Protein AF-A0A0N1HAX6-F1 (afdb_monomer_lite)

Sequence (245 aa):
MGDVFCICPSFRAEKSLTRRHLSEYTHIEGELDFITFEDLLNHIELILTRVIEHTLSDPIIAGYIKALNPDFQRPSTPFKRLRYADAITWLNEHNILNEDVEEGEEPRPHVFGDDIAEAAERKMVDTMNVPVLLTHFPHEIKSFYMPRDPEDNRVTESVDVLMPGVGEIVGGSMRMSNVDDLLDGFKRHGIPTESYYWYIDQRKYGTSPHGGYGMGLERLLAWLCGRYTVRECCLYPRFMGRATP

Secondary structure (DSSP, 8-state):
--SEEEEEEEE-------SS--SEEEEEEEEEES--HHHHHHHHHHHHHHHHHHHHHSHHHHHHHHHH-TT--PPPSSPEEEEHHHHHHHHHHTT--B----TTPPPB---TT----HHHHHHHHHHHTS-EEEE--BGGGS-TTSPBPSS-TTBBSEEEEEETTTEEEEEEEE----HHHHHHHHHHTT--SGGGHHHHHHHHSS---EEEEEEEHHHHHHHHTT-SSGGGGSSS-BBTTB---

pLDDT: mean 95.01, std 4.15, range [72.88, 98.81]

Foldseek 3Di:
DAKDKDWDWDADPDPDDDQEDFRIFTKIKIKHFQDDLVRVLVVVQVVLLVVVVVQCVDVVSVVLLCVLPVPDDRADPPFAEAEPVRLLVVCVVVVNFAPPDPPPDDTHRDDQPDDCDPVSQQVVCQVVQHKYWYAFHACVPDAQFFAADPVDNRTGSWTFIQHHPQGGFKTKGKGDLALVSSVVSCVVVVHDCPVVCVVSVCSVPDTGGMMMMMGGVLSVVCSSSVNSHSCVVDPQTHDVPGDDD

InterPro domains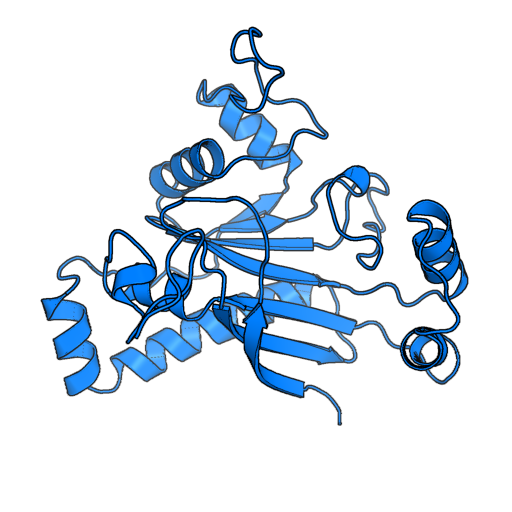:
  IPR002312 Aspartyl/Asparaginyl-tRNA synthetase, class IIb [PR01042] (2-15)
  IPR002312 Aspartyl/Asparaginyl-tRNA synthetase, class IIb [PR01042] (160-176)
  IPR002312 Aspartyl/Asparaginyl-tRNA synthetase, class IIb [PR01042] (200-214)
  IPR004364 Aminoacyl-tRNA synthetase, class II (D/K/N) [PF00152] (2-238)
  IPR006195 Aminoacyl-tRNA synthetase, class II [PS50862] (9-245)
  IPR045864 Class II Aminoacyl-tRNA synthetase/Biotinyl protein ligase (BPL) and lipoyl protein ligase (LPL) [G3DSA:3.30.930.10] (1-245)
  IPR045864 Class II Aminoacyl-tRNA synthetase/Biotinyl protein ligase (BPL) and lipoyl protein ligase (LPL) [SSF55681] (2-240)

Organism: NCBI:txid1664694

Structure (mmCIF, N/CA/C/O backbone):
data_AF-A0A0N1HAX6-F1
#
_entry.id   AF-A0A0N1HAX6-F1
#
loop_
_atom_site.group_PDB
_atom_site.id
_atom_site.type_symbol
_atom_site.label_atom_id
_atom_site.label_alt_id
_atom_site.label_comp_id
_atom_site.label_asym_id
_atom_site.label_entity_id
_atom_site.label_seq_id
_atom_site.pdbx_PDB_ins_code
_atom_site.Cartn_x
_atom_site.Cartn_y
_atom_site.Cartn_z
_atom_site.occupancy
_atom_site.B_iso_or_equiv
_atom_site.auth_seq_id
_atom_site.auth_comp_id
_atom_site.auth_asym_id
_atom_site.auth_atom_id
_atom_site.pdbx_PDB_model_num
ATOM 1 N N . MET A 1 1 ? -23.472 -3.274 -4.636 1.00 89.31 1 MET A N 1
ATOM 2 C CA . MET A 1 1 ? -22.904 -3.595 -5.963 1.00 89.31 1 MET A CA 1
ATOM 3 C C . MET A 1 1 ? -22.005 -4.832 -5.902 1.00 89.31 1 MET A C 1
ATOM 5 O O . MET A 1 1 ? -21.431 -5.167 -6.925 1.00 89.31 1 MET A O 1
ATOM 9 N N . GLY A 1 2 ? -21.954 -5.551 -4.766 1.00 95.69 2 GLY A N 1
ATOM 10 C CA . GLY A 1 2 ? -20.925 -6.568 -4.546 1.00 95.69 2 GLY A CA 1
ATOM 11 C C . GLY A 1 2 ? -19.554 -5.902 -4.484 1.00 95.69 2 GLY A C 1
ATOM 12 O O . GLY A 1 2 ? -19.466 -4.751 -4.050 1.00 95.69 2 GLY A O 1
ATOM 13 N N . ASP A 1 3 ? -18.548 -6.601 -4.990 1.00 98.00 3 ASP A N 1
ATOM 14 C CA . ASP A 1 3 ? -17.186 -6.098 -5.144 1.00 98.00 3 ASP A CA 1
ATOM 15 C C . ASP A 1 3 ? -17.139 -4.876 -6.069 1.00 98.00 3 ASP A C 1
ATOM 17 O O . ASP A 1 3 ? -17.758 -4.846 -7.139 1.00 98.00 3 ASP A O 1
ATOM 21 N N . VAL A 1 4 ? -16.396 -3.851 -5.659 1.00 98.50 4 VAL A N 1
ATOM 22 C CA . VAL A 1 4 ? -16.299 -2.577 -6.379 1.00 98.50 4 VAL A CA 1
ATOM 23 C C . VAL A 1 4 ? -14.862 -2.085 -6.443 1.00 98.50 4 VAL A C 1
ATOM 25 O O . VAL A 1 4 ? -14.047 -2.381 -5.575 1.00 98.50 4 VAL A O 1
ATOM 28 N N . PHE A 1 5 ? -14.558 -1.293 -7.469 1.00 98.69 5 PHE A N 1
ATOM 29 C CA . PHE A 1 5 ? -13.275 -0.614 -7.591 1.00 98.69 5 PHE A CA 1
ATOM 30 C C . PHE A 1 5 ? -13.435 0.770 -8.222 1.00 98.69 5 PHE A C 1
ATOM 32 O O . PHE A 1 5 ? -14.421 1.045 -8.914 1.00 98.69 5 PHE A O 1
ATOM 39 N N . CYS A 1 6 ? -12.440 1.628 -8.026 1.00 98.62 6 CYS A N 1
ATOM 40 C CA . CYS A 1 6 ? -12.297 2.884 -8.749 1.00 98.62 6 CYS A CA 1
ATOM 41 C C . CYS A 1 6 ? -10.828 3.154 -9.106 1.00 98.62 6 CYS A C 1
ATOM 43 O O . CYS A 1 6 ? -9.902 2.593 -8.524 1.00 98.62 6 CYS A O 1
ATOM 45 N N . ILE A 1 7 ? -10.628 4.006 -10.113 1.00 98.62 7 ILE A N 1
ATOM 46 C CA . ILE A 1 7 ? -9.320 4.548 -10.487 1.00 98.62 7 ILE A CA 1
ATOM 47 C C . ILE A 1 7 ? -9.497 6.057 -10.580 1.00 98.62 7 ILE A C 1
ATOM 49 O O . ILE A 1 7 ? -10.134 6.554 -11.512 1.00 98.62 7 ILE A O 1
ATOM 53 N N . CYS A 1 8 ? -9.007 6.783 -9.583 1.00 98.06 8 CYS A N 1
ATOM 54 C CA . CYS A 1 8 ? -9.251 8.215 -9.448 1.00 98.06 8 CYS A CA 1
ATOM 55 C C . CYS A 1 8 ? -8.044 8.935 -8.826 1.00 98.06 8 CYS A C 1
ATOM 57 O O . CYS A 1 8 ? -7.180 8.299 -8.219 1.00 98.06 8 CYS A O 1
ATOM 59 N N . PRO A 1 9 ? -7.936 10.264 -8.987 1.00 97.88 9 PRO A N 1
ATOM 60 C CA . PRO A 1 9 ? -6.902 11.019 -8.299 1.00 97.88 9 PRO A CA 1
ATOM 61 C C . PRO A 1 9 ? -7.160 11.043 -6.787 1.00 97.88 9 PRO A C 1
ATOM 63 O O . PRO A 1 9 ? -8.266 11.345 -6.338 1.00 97.88 9 PRO A O 1
ATOM 66 N N . SER A 1 10 ? -6.113 10.783 -6.009 1.00 98.12 10 SER A N 1
ATOM 67 C CA . SER A 1 10 ? -6.063 11.053 -4.570 1.00 98.12 10 SER A CA 1
ATOM 68 C C . SER A 1 10 ? -5.042 12.150 -4.279 1.00 98.12 10 SER A C 1
ATOM 70 O O . SER A 1 10 ? -4.022 12.268 -4.962 1.00 98.12 10 SER A O 1
ATOM 72 N N . PHE A 1 11 ? -5.315 12.957 -3.252 1.00 97.06 11 PHE A N 1
ATOM 73 C CA . PHE A 1 11 ? -4.533 14.150 -2.934 1.00 97.06 11 PHE A CA 1
ATOM 74 C C . PHE A 1 11 ? -3.919 14.057 -1.540 1.00 97.06 11 PHE A C 1
ATOM 76 O O . PHE A 1 11 ? -4.600 13.704 -0.580 1.00 97.06 11 PHE A O 1
ATOM 83 N N . ARG A 1 12 ? -2.637 14.415 -1.416 1.00 93.31 12 ARG A N 1
ATOM 84 C CA . ARG A 1 12 ? -1.915 14.465 -0.135 1.00 93.31 12 ARG A CA 1
ATOM 85 C C . ARG A 1 12 ? -1.258 15.827 0.043 1.00 93.31 12 ARG A C 1
ATOM 87 O O . ARG A 1 12 ? -0.525 16.301 -0.824 1.00 93.31 12 ARG A O 1
ATOM 94 N N . ALA A 1 13 ? -1.503 16.447 1.193 1.00 91.88 13 ALA A N 1
ATOM 95 C CA . ALA A 1 13 ? -0.951 17.755 1.557 1.00 91.88 13 ALA A CA 1
ATOM 96 C C . ALA A 1 13 ? 0.247 17.652 2.522 1.00 91.88 13 ALA A C 1
ATOM 98 O O . ALA A 1 13 ? 0.600 18.622 3.194 1.00 91.88 13 ALA A O 1
ATOM 99 N N . GLU A 1 14 ? 0.868 16.475 2.609 1.00 84.00 14 GLU A N 1
ATOM 100 C CA . GLU A 1 14 ? 2.038 16.233 3.450 1.00 84.00 14 GLU A CA 1
ATOM 101 C C . GLU A 1 14 ? 3.234 17.079 2.996 1.00 84.00 14 GLU A C 1
ATOM 103 O O . GLU A 1 14 ? 3.515 17.223 1.802 1.00 84.00 14 GLU A O 1
ATOM 108 N N . LYS A 1 15 ? 3.988 17.609 3.963 1.00 83.88 15 LYS A N 1
ATOM 109 C CA . LYS A 1 15 ? 5.216 18.379 3.719 1.00 83.88 15 LYS A CA 1
ATOM 110 C C . LYS A 1 15 ? 6.408 17.454 3.437 1.00 83.88 15 LYS A C 1
ATOM 112 O O . LYS A 1 15 ? 7.432 17.534 4.105 1.00 83.88 15 LYS A O 1
ATOM 117 N N . SER A 1 16 ? 6.250 16.548 2.475 1.00 78.69 16 SER A N 1
ATOM 118 C CA . SER A 1 16 ? 7.193 15.462 2.200 1.00 78.69 16 SER A CA 1
ATOM 119 C C . SER A 1 16 ? 7.803 15.588 0.803 1.00 78.69 16 SER A C 1
ATOM 121 O O . SER A 1 16 ? 7.101 15.720 -0.201 1.00 78.69 16 SER A O 1
ATOM 123 N N . LEU A 1 17 ? 9.136 15.531 0.733 1.00 80.19 17 LEU A N 1
ATOM 124 C CA . LEU A 1 17 ? 9.922 15.554 -0.505 1.00 80.19 17 LEU A CA 1
ATOM 125 C C . LEU A 1 17 ? 10.732 14.262 -0.633 1.00 80.19 17 LEU A C 1
ATOM 127 O O . LEU A 1 17 ? 11.956 14.256 -0.568 1.00 80.19 17 LEU A O 1
ATOM 131 N N . THR A 1 18 ? 10.034 13.153 -0.848 1.00 83.88 18 THR A N 1
ATOM 132 C CA . THR A 1 18 ? 10.663 11.838 -1.063 1.00 83.88 18 THR A CA 1
ATOM 133 C C . THR A 1 18 ? 10.604 11.428 -2.536 1.00 83.88 18 THR A C 1
ATOM 135 O O . THR A 1 18 ? 10.070 12.141 -3.397 1.00 83.88 18 THR A O 1
ATOM 138 N N . ARG A 1 19 ? 11.156 10.247 -2.834 1.00 86.06 19 ARG A N 1
ATOM 139 C CA . ARG A 1 19 ? 11.136 9.638 -4.171 1.00 86.06 19 ARG A CA 1
ATOM 140 C C . ARG A 1 19 ? 9.803 8.968 -4.512 1.00 86.06 19 ARG A C 1
ATOM 142 O O . ARG A 1 19 ? 9.584 8.716 -5.697 1.00 86.06 19 ARG A O 1
ATOM 149 N N . ARG A 1 20 ? 8.942 8.722 -3.510 1.00 87.50 20 ARG A N 1
ATOM 150 C CA . ARG A 1 20 ? 7.691 7.942 -3.608 1.00 87.50 20 ARG A CA 1
ATOM 151 C C . ARG A 1 20 ? 6.402 8.708 -3.287 1.00 87.50 20 ARG A C 1
ATOM 153 O O . ARG A 1 20 ? 5.325 8.124 -3.391 1.00 87.50 20 ARG A O 1
ATOM 160 N N . HIS A 1 21 ? 6.501 9.977 -2.884 1.00 91.81 21 HIS A N 1
ATOM 161 C CA . HIS A 1 21 ? 5.349 10.813 -2.537 1.00 91.81 21 HIS A CA 1
ATOM 162 C C . HIS A 1 21 ? 5.053 11.860 -3.619 1.00 91.81 21 HIS A C 1
ATOM 164 O O . HIS A 1 21 ? 5.952 12.549 -4.110 1.00 91.81 21 HIS A O 1
ATOM 170 N N . LEU A 1 22 ? 3.768 11.973 -3.956 1.00 95.31 22 LEU A N 1
ATOM 171 C CA . LEU A 1 22 ? 3.173 12.990 -4.820 1.00 95.31 22 LEU A CA 1
ATOM 172 C C . LEU A 1 22 ? 2.031 13.667 -4.053 1.00 95.31 22 LEU A C 1
ATOM 174 O O . LEU A 1 22 ? 1.418 13.055 -3.178 1.00 95.31 22 LEU A O 1
ATOM 178 N N . SER A 1 23 ? 1.729 14.915 -4.402 1.00 96.25 23 SER A N 1
ATOM 179 C CA . SER A 1 23 ? 0.560 15.630 -3.875 1.00 96.25 23 SER A CA 1
ATOM 180 C C . SER A 1 23 ? -0.735 15.268 -4.597 1.00 96.25 23 SER A C 1
ATOM 182 O O . SER A 1 23 ? -1.806 15.457 -4.036 1.00 96.25 23 SER A O 1
ATOM 184 N N . GLU A 1 24 ? -0.631 14.747 -5.817 1.00 97.56 24 GLU A N 1
ATOM 185 C CA . GLU A 1 24 ? -1.716 14.190 -6.624 1.00 97.56 24 GLU A CA 1
ATOM 186 C C . GLU A 1 24 ? -1.173 12.925 -7.290 1.00 97.56 24 GLU A C 1
ATOM 188 O O . GLU A 1 24 ? -0.102 12.970 -7.903 1.00 97.56 24 GLU A O 1
ATOM 193 N N . TYR A 1 25 ? -1.872 11.806 -7.137 1.00 97.69 25 TYR A N 1
ATOM 194 C CA . TYR A 1 25 ? -1.480 10.518 -7.709 1.00 97.69 25 TYR A CA 1
ATOM 195 C C . TYR A 1 25 ? -2.707 9.711 -8.121 1.00 97.69 25 TYR A C 1
ATOM 197 O O . TYR A 1 25 ? -3.798 9.912 -7.582 1.00 97.69 25 TYR A O 1
ATOM 205 N N . THR A 1 26 ? -2.528 8.788 -9.062 1.00 98.56 26 THR A N 1
ATOM 206 C CA . THR A 1 26 ? -3.606 7.912 -9.517 1.00 98.56 26 THR A CA 1
ATOM 207 C C . THR A 1 26 ? -3.753 6.751 -8.540 1.00 98.56 26 THR A C 1
ATOM 209 O O . THR A 1 26 ? -2.883 5.880 -8.441 1.00 98.56 26 THR A O 1
ATOM 212 N N . HIS A 1 27 ? -4.859 6.744 -7.804 1.00 98.69 27 HIS A N 1
ATOM 213 C CA . HIS A 1 27 ? -5.155 5.747 -6.789 1.00 98.69 27 HIS A CA 1
ATOM 214 C C . HIS A 1 27 ? -6.128 4.712 -7.348 1.00 98.69 27 HIS A C 1
ATOM 216 O O . HIS A 1 27 ? -7.206 5.055 -7.837 1.00 98.69 27 HIS A O 1
ATOM 222 N N . ILE A 1 28 ? -5.712 3.449 -7.317 1.00 98.56 28 ILE A N 1
ATOM 223 C CA . ILE A 1 28 ? -6.546 2.307 -7.679 1.00 98.56 28 ILE A CA 1
ATOM 224 C C . ILE A 1 28 ? -7.032 1.697 -6.374 1.00 98.56 28 ILE A C 1
ATOM 226 O O . ILE A 1 28 ? -6.221 1.178 -5.611 1.00 98.56 28 ILE A O 1
ATOM 230 N N . GLU A 1 29 ? -8.330 1.770 -6.115 1.00 98.69 29 GLU A N 1
ATOM 231 C CA . GLU A 1 29 ? -8.924 1.301 -4.863 1.00 98.69 29 GLU A CA 1
ATOM 232 C C . GLU A 1 29 ? -9.941 0.204 -5.155 1.00 98.69 29 GLU A C 1
ATOM 234 O O . GLU A 1 29 ? -10.746 0.333 -6.079 1.00 98.69 29 GLU A O 1
ATOM 239 N N . GLY A 1 30 ? -9.890 -0.876 -4.380 1.00 98.50 30 GLY A N 1
ATOM 240 C CA . GLY A 1 30 ? -10.827 -1.992 -4.452 1.00 98.50 30 GLY A CA 1
ATOM 241 C C . GLY A 1 30 ? -11.385 -2.312 -3.072 1.00 98.50 30 GLY A C 1
ATOM 242 O O . GLY A 1 30 ? -10.634 -2.341 -2.099 1.00 98.50 30 GLY A O 1
ATOM 243 N N . GLU A 1 31 ? -12.687 -2.573 -2.997 1.00 98.69 31 GLU A N 1
ATOM 244 C CA . GLU A 1 31 ? -13.373 -3.006 -1.779 1.00 98.69 31 GLU A CA 1
ATOM 245 C C . GLU A 1 31 ? -14.186 -4.268 -2.096 1.00 98.69 31 GLU A C 1
ATOM 247 O O . GLU A 1 31 ? -14.937 -4.306 -3.077 1.00 98.69 31 GLU A O 1
ATOM 252 N N . LEU A 1 32 ? -13.998 -5.302 -1.280 1.00 98.56 32 LEU A N 1
ATOM 253 C CA . LEU A 1 32 ? -14.562 -6.635 -1.465 1.00 98.56 32 LEU A CA 1
ATOM 254 C C . LEU A 1 32 ? -15.517 -6.956 -0.324 1.00 98.56 32 LEU A C 1
ATOM 256 O O . LEU A 1 32 ? -15.229 -6.649 0.836 1.00 98.56 32 LEU A O 1
ATOM 260 N N . ASP A 1 33 ? -16.630 -7.597 -0.657 1.00 97.06 33 ASP A N 1
ATOM 261 C CA . ASP A 1 33 ? -17.681 -7.938 0.300 1.00 97.06 33 ASP A CA 1
ATOM 262 C C . ASP A 1 33 ? -17.660 -9.435 0.650 1.00 97.06 33 ASP A C 1
ATOM 264 O O . ASP A 1 33 ? -17.317 -10.272 -0.181 1.00 97.06 33 ASP A O 1
ATOM 268 N N . PHE A 1 34 ? -18.052 -9.785 1.876 1.00 97.38 34 PHE A N 1
ATOM 269 C CA . PHE A 1 34 ? -18.054 -11.160 2.404 1.00 97.38 34 PHE A CA 1
ATOM 270 C C . PHE A 1 34 ? -16.705 -11.888 2.305 1.00 97.38 34 PHE A C 1
ATOM 272 O O . PHE A 1 34 ? -16.637 -13.041 1.873 1.00 97.38 34 PHE A O 1
ATOM 279 N N . ILE A 1 35 ? -15.640 -11.231 2.758 1.00 98.38 35 ILE A N 1
ATOM 280 C CA . ILE A 1 35 ? -14.278 -11.775 2.744 1.00 98.38 35 ILE A CA 1
ATOM 281 C C . ILE A 1 35 ? -13.675 -11.879 4.146 1.00 98.38 35 ILE A C 1
ATOM 283 O O . ILE A 1 35 ? -14.063 -11.164 5.071 1.00 98.38 35 ILE A O 1
ATOM 287 N N . THR A 1 36 ? -12.699 -12.769 4.298 1.00 98.38 36 THR A N 1
ATOM 288 C CA . THR A 1 36 ? -11.786 -12.816 5.446 1.00 98.38 36 THR A CA 1
ATOM 289 C C . THR A 1 36 ? -10.491 -12.059 5.145 1.00 98.38 36 THR A C 1
ATOM 291 O O . THR A 1 36 ? -10.211 -11.716 3.993 1.00 98.38 36 THR A O 1
ATOM 294 N N . PHE A 1 37 ? -9.653 -11.834 6.162 1.00 98.50 37 PHE A N 1
ATOM 295 C CA . PHE A 1 37 ? -8.329 -11.253 5.933 1.00 98.50 37 PHE A CA 1
ATOM 296 C C . PHE A 1 37 ? -7.473 -12.122 4.998 1.00 98.50 37 PHE A C 1
ATOM 298 O O . PHE A 1 37 ? -6.790 -11.604 4.121 1.00 98.50 37 PHE A O 1
ATOM 305 N N . GLU A 1 38 ? -7.582 -13.447 5.108 1.00 98.44 38 GLU A N 1
ATOM 306 C CA . GLU A 1 38 ? -6.909 -14.397 4.218 1.00 98.44 38 GLU A CA 1
ATOM 307 C C . GLU A 1 38 ? -7.327 -14.218 2.750 1.00 98.44 38 GLU A C 1
ATOM 309 O O . GLU A 1 38 ? -6.480 -14.205 1.853 1.00 98.44 38 GLU A O 1
ATOM 314 N N . ASP A 1 39 ? -8.623 -14.023 2.499 1.00 98.62 39 ASP A N 1
ATOM 315 C CA . ASP A 1 39 ? -9.145 -13.763 1.155 1.00 98.62 39 ASP A CA 1
ATOM 316 C C . ASP A 1 39 ? -8.609 -12.440 0.593 1.00 98.62 39 ASP A C 1
ATOM 318 O O . ASP A 1 39 ? -8.237 -12.384 -0.580 1.00 98.62 39 ASP A O 1
ATOM 322 N N . LEU A 1 40 ? -8.497 -11.395 1.426 1.00 98.75 40 LEU A N 1
ATOM 323 C CA . LEU A 1 40 ? -7.903 -10.114 1.031 1.00 98.75 40 LEU A CA 1
ATOM 324 C C . LEU A 1 40 ? -6.437 -10.280 0.605 1.00 98.75 40 LEU A C 1
ATOM 326 O O . LEU A 1 40 ? -6.052 -9.783 -0.456 1.00 98.75 40 LEU A O 1
ATOM 330 N N . LEU A 1 41 ? -5.627 -11.002 1.390 1.00 98.62 41 LEU A N 1
ATOM 331 C CA . LEU A 1 41 ? -4.219 -11.267 1.060 1.00 98.62 41 LEU A CA 1
ATOM 332 C C . LEU A 1 41 ? -4.091 -12.010 -0.277 1.00 98.62 41 LEU A C 1
ATOM 334 O O . LEU A 1 41 ? -3.305 -11.611 -1.140 1.00 98.62 41 LEU A O 1
ATOM 338 N N . ASN A 1 42 ? -4.896 -13.059 -0.465 1.00 98.50 42 ASN A N 1
ATOM 339 C CA . ASN A 1 42 ? -4.907 -13.853 -1.692 1.00 98.50 42 ASN A CA 1
ATOM 340 C C . ASN A 1 42 ? -5.385 -13.035 -2.900 1.00 98.50 42 ASN A C 1
ATOM 342 O O . ASN A 1 42 ? -4.823 -13.155 -3.989 1.00 98.50 42 ASN A O 1
ATOM 346 N N . HIS A 1 43 ? -6.385 -12.171 -2.717 1.00 98.44 43 HIS A N 1
ATOM 347 C CA . HIS A 1 43 ? -6.889 -11.305 -3.777 1.00 98.44 43 HIS A CA 1
ATOM 348 C C . HIS A 1 43 ? -5.855 -10.261 -4.213 1.00 98.44 43 HIS A C 1
ATOM 350 O O . HIS A 1 43 ? -5.667 -10.057 -5.412 1.00 98.44 43 HIS A O 1
ATOM 356 N N . ILE A 1 44 ? -5.161 -9.615 -3.271 1.00 98.38 44 ILE A N 1
ATOM 357 C CA . ILE A 1 44 ? -4.125 -8.624 -3.595 1.00 98.38 44 ILE A CA 1
ATOM 358 C C . ILE A 1 44 ? -2.984 -9.277 -4.391 1.00 98.38 44 ILE A C 1
ATOM 360 O O . ILE A 1 44 ? -2.564 -8.736 -5.418 1.00 98.38 44 ILE A O 1
ATOM 364 N N . GLU A 1 45 ? -2.513 -10.457 -3.969 1.00 98.00 45 GLU A N 1
ATOM 365 C CA . GLU A 1 45 ? -1.503 -11.218 -4.716 1.00 98.00 45 GLU A CA 1
ATOM 366 C C . GLU A 1 45 ? -2.000 -11.583 -6.126 1.00 98.00 45 GLU A C 1
ATOM 368 O O . GLU A 1 45 ? -1.291 -11.377 -7.118 1.00 98.00 45 GLU A O 1
ATOM 373 N N . LEU A 1 46 ? -3.239 -12.073 -6.234 1.00 97.38 46 LEU A N 1
ATOM 374 C CA . LEU A 1 46 ? -3.857 -12.436 -7.508 1.00 97.38 46 LEU A CA 1
ATOM 375 C C . LEU A 1 46 ? -3.941 -11.239 -8.463 1.00 97.38 46 LEU A C 1
ATOM 377 O O . LEU A 1 46 ? -3.548 -11.358 -9.621 1.00 97.38 46 LEU A O 1
ATOM 381 N N . ILE A 1 47 ? -4.429 -10.085 -8.003 1.00 96.94 47 ILE A N 1
ATOM 382 C CA . ILE A 1 47 ? -4.571 -8.893 -8.848 1.00 96.94 47 ILE A CA 1
ATOM 383 C C . ILE A 1 47 ? -3.208 -8.407 -9.332 1.00 96.94 47 ILE A C 1
ATOM 385 O O . ILE A 1 47 ? -3.043 -8.171 -10.530 1.00 96.94 47 ILE A O 1
ATOM 389 N N . LEU A 1 48 ? -2.213 -8.310 -8.445 1.00 96.19 48 LEU A N 1
ATOM 390 C CA . LEU A 1 48 ? -0.872 -7.864 -8.825 1.00 96.19 48 LEU A CA 1
ATOM 391 C C . LEU A 1 48 ? -0.254 -8.792 -9.874 1.00 96.19 48 LEU A C 1
ATOM 393 O O . LEU A 1 48 ? 0.176 -8.339 -10.936 1.00 96.19 48 LEU A O 1
ATOM 397 N N . THR A 1 49 ? -0.248 -10.097 -9.609 1.00 95.94 49 THR A N 1
ATOM 398 C CA . THR A 1 49 ? 0.346 -11.091 -10.516 1.00 95.94 49 THR A CA 1
ATOM 399 C C . THR A 1 49 ? -0.379 -11.136 -11.858 1.00 95.94 49 THR A C 1
ATOM 401 O O . THR A 1 49 ? 0.271 -11.146 -12.907 1.00 95.94 49 THR A O 1
ATOM 404 N N . ARG A 1 50 ? -1.715 -11.064 -11.851 1.00 96.62 50 ARG A N 1
ATOM 405 C CA . ARG A 1 50 ? -2.537 -11.109 -13.062 1.00 96.62 50 ARG A CA 1
ATOM 406 C C . ARG A 1 50 ? -2.407 -9.847 -13.911 1.00 96.62 50 ARG A C 1
ATOM 408 O O . ARG A 1 50 ? -2.324 -9.952 -15.134 1.00 96.62 50 ARG A O 1
ATOM 415 N N . VAL A 1 51 ? -2.335 -8.664 -13.298 1.00 96.00 51 VAL A N 1
ATOM 416 C CA . VAL A 1 51 ? -2.088 -7.398 -14.012 1.00 96.00 51 VAL A CA 1
ATOM 417 C C . VAL A 1 51 ? -0.713 -7.414 -14.675 1.00 96.00 51 VAL A C 1
ATOM 419 O O . VAL A 1 51 ? -0.601 -7.046 -15.846 1.00 96.00 51 VAL A O 1
ATOM 422 N N . ILE A 1 52 ? 0.324 -7.888 -13.979 1.00 95.50 52 ILE A N 1
ATOM 423 C CA . ILE A 1 52 ? 1.677 -8.010 -14.545 1.00 95.50 52 ILE A CA 1
ATOM 424 C C . ILE A 1 52 ? 1.685 -9.008 -15.708 1.00 95.50 52 ILE A C 1
ATOM 426 O O . ILE A 1 52 ? 2.245 -8.716 -16.765 1.00 95.50 52 ILE A O 1
ATOM 430 N N . GLU A 1 53 ? 1.043 -10.167 -15.545 1.00 95.75 53 GLU A N 1
ATOM 431 C CA . GLU A 1 53 ? 0.919 -11.177 -16.599 1.00 95.75 53 GLU A CA 1
ATOM 432 C C . GLU A 1 53 ? 0.236 -10.603 -17.847 1.00 95.75 53 GLU A C 1
ATOM 434 O O . GLU A 1 53 ? 0.780 -10.710 -18.947 1.00 95.75 53 GLU A O 1
ATOM 439 N N . HIS A 1 54 ? -0.914 -9.942 -17.678 1.00 96.75 54 HIS A N 1
ATOM 440 C CA . HIS A 1 54 ? -1.636 -9.309 -18.780 1.00 96.75 54 HIS A CA 1
ATOM 441 C C . HIS A 1 54 ? -0.810 -8.213 -19.454 1.00 96.75 54 HIS A C 1
ATOM 443 O O . HIS A 1 54 ? -0.724 -8.186 -20.680 1.00 96.75 54 HIS A O 1
ATOM 449 N N . THR A 1 55 ? -0.147 -7.359 -18.675 1.00 96.00 55 THR A N 1
ATOM 450 C CA . THR A 1 55 ? 0.697 -6.273 -19.193 1.00 96.00 55 THR A CA 1
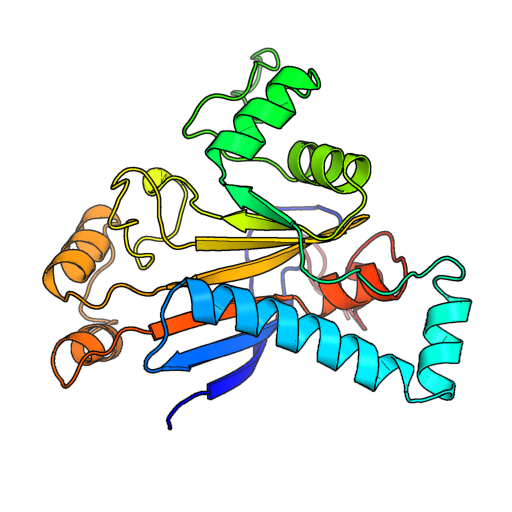ATOM 451 C C . THR A 1 55 ? 1.844 -6.814 -20.049 1.00 96.00 55 THR A C 1
ATOM 453 O O . THR A 1 55 ? 2.121 -6.292 -21.125 1.00 96.00 55 THR A O 1
ATOM 456 N N . LEU A 1 56 ? 2.489 -7.899 -19.611 1.00 95.94 56 LEU A N 1
ATOM 457 C CA . LEU A 1 56 ? 3.610 -8.521 -20.323 1.00 95.94 56 LEU A CA 1
ATOM 458 C C . LEU A 1 56 ? 3.182 -9.462 -21.455 1.00 95.94 56 LEU A C 1
ATOM 460 O O . LEU A 1 56 ? 4.044 -9.948 -22.189 1.00 95.94 56 LEU A O 1
ATOM 464 N N . SER A 1 57 ? 1.886 -9.757 -21.584 1.00 97.38 57 SER A N 1
ATOM 465 C CA . SER A 1 57 ? 1.355 -10.545 -22.703 1.00 97.38 57 SER A CA 1
ATOM 466 C C . SER A 1 57 ? 1.313 -9.747 -24.010 1.00 97.38 57 SER A C 1
ATOM 468 O O . SER A 1 57 ? 1.375 -10.338 -25.087 1.00 97.38 57 SER A O 1
ATOM 470 N N . ASP A 1 58 ? 1.275 -8.413 -23.920 1.00 97.94 58 ASP A N 1
ATOM 471 C CA . ASP A 1 58 ? 1.432 -7.524 -25.065 1.00 97.94 58 ASP A CA 1
ATOM 472 C C . ASP A 1 58 ? 2.933 -7.348 -25.389 1.00 97.94 58 ASP A C 1
ATOM 474 O O . ASP A 1 58 ? 3.686 -6.802 -24.573 1.00 97.94 58 ASP A O 1
ATOM 478 N N . PRO A 1 59 ? 3.405 -7.782 -26.574 1.00 97.50 59 PRO A N 1
ATOM 479 C CA . PRO A 1 59 ? 4.821 -7.728 -26.928 1.00 97.50 59 PRO A CA 1
ATOM 480 C C . PRO A 1 59 ? 5.365 -6.299 -27.072 1.00 97.50 59 PRO A C 1
ATOM 482 O O . PRO A 1 59 ? 6.565 -6.092 -26.884 1.00 97.50 59 PRO A O 1
ATOM 485 N N . ILE A 1 60 ? 4.518 -5.315 -27.393 1.00 98.19 60 ILE A N 1
ATOM 486 C CA . ILE A 1 60 ? 4.926 -3.908 -27.497 1.00 98.19 60 ILE A CA 1
ATOM 487 C C . ILE A 1 60 ? 5.199 -3.367 -26.094 1.00 98.19 60 ILE A C 1
ATOM 489 O O . ILE A 1 60 ? 6.273 -2.818 -25.840 1.00 98.19 60 ILE A O 1
ATOM 493 N N . ILE A 1 61 ? 4.264 -3.584 -25.166 1.00 97.06 61 ILE A N 1
ATOM 494 C CA . ILE A 1 61 ? 4.401 -3.131 -23.776 1.00 97.06 61 ILE A CA 1
ATOM 495 C C . ILE A 1 61 ? 5.575 -3.842 -23.093 1.00 97.06 61 ILE A C 1
ATOM 497 O O . ILE A 1 61 ? 6.416 -3.189 -22.472 1.00 97.06 61 ILE A O 1
ATOM 501 N N . ALA A 1 62 ? 5.697 -5.160 -23.272 1.00 97.19 62 ALA A N 1
ATOM 502 C CA . ALA A 1 62 ? 6.838 -5.925 -22.774 1.00 97.19 62 ALA A CA 1
ATOM 503 C C . ALA A 1 62 ? 8.173 -5.410 -23.343 1.00 97.19 62 ALA A C 1
ATOM 505 O O . ALA A 1 62 ? 9.171 -5.355 -22.622 1.00 97.19 62 ALA A O 1
ATOM 506 N N . GLY A 1 63 ? 8.194 -4.988 -24.613 1.00 98.00 63 GLY A N 1
ATOM 507 C CA . GLY A 1 63 ? 9.346 -4.343 -25.242 1.00 98.00 63 GLY A CA 1
ATOM 508 C C . GLY A 1 63 ? 9.749 -3.036 -24.553 1.00 98.00 63 GLY A C 1
ATOM 509 O O . GLY A 1 63 ? 10.933 -2.843 -24.273 1.00 98.00 63 GLY A O 1
ATOM 510 N N . TYR A 1 64 ? 8.786 -2.168 -24.220 1.00 97.81 64 TYR A N 1
ATOM 511 C CA . TYR A 1 64 ? 9.056 -0.930 -23.478 1.00 97.81 64 TYR A CA 1
ATOM 512 C C . TYR A 1 64 ? 9.563 -1.194 -22.061 1.00 97.81 64 TYR A C 1
ATOM 514 O O . TYR A 1 64 ? 10.553 -0.589 -21.650 1.00 97.81 64 TYR A O 1
ATOM 522 N N . ILE A 1 65 ? 8.941 -2.128 -21.336 1.00 97.31 65 ILE A N 1
ATOM 523 C CA . ILE A 1 65 ? 9.378 -2.500 -19.984 1.00 97.31 65 ILE A CA 1
ATOM 524 C C . ILE A 1 65 ? 10.802 -3.045 -20.029 1.00 97.31 65 ILE A C 1
ATOM 526 O O . ILE A 1 65 ? 11.639 -2.585 -19.266 1.00 97.31 65 ILE A O 1
ATOM 530 N N . LYS A 1 66 ? 11.121 -3.943 -20.967 1.00 97.00 66 LYS A N 1
ATOM 531 C CA . LYS A 1 66 ? 12.476 -4.493 -21.113 1.00 97.00 66 LYS A CA 1
ATOM 532 C C . LYS A 1 66 ? 13.512 -3.434 -21.499 1.00 97.00 66 LYS A C 1
ATOM 534 O O . LYS A 1 66 ? 14.660 -3.530 -21.082 1.00 97.00 66 LYS A O 1
ATOM 539 N N . ALA A 1 67 ? 13.134 -2.432 -22.291 1.00 97.75 67 ALA A N 1
ATOM 540 C CA . ALA A 1 67 ? 14.028 -1.327 -22.630 1.00 97.75 67 ALA A CA 1
ATOM 541 C C . ALA A 1 67 ? 14.318 -0.419 -21.420 1.00 97.75 67 ALA A C 1
ATOM 543 O O . ALA A 1 67 ? 15.437 0.068 -21.277 1.00 97.75 67 ALA A O 1
ATOM 544 N N . LEU A 1 68 ? 13.324 -0.199 -20.553 1.00 97.12 68 LEU A N 1
ATOM 545 C CA . LEU A 1 68 ? 13.454 0.627 -19.348 1.00 97.12 68 LEU A CA 1
ATOM 546 C C . LEU A 1 68 ? 14.074 -0.133 -18.166 1.00 97.12 68 LEU A C 1
ATOM 548 O O . LEU A 1 68 ? 14.801 0.461 -17.374 1.00 97.12 68 LEU A O 1
ATOM 552 N N . ASN A 1 69 ? 13.790 -1.426 -18.054 1.00 97.12 69 ASN A N 1
ATOM 553 C CA . ASN A 1 69 ? 14.203 -2.314 -16.976 1.00 97.12 69 ASN A CA 1
ATOM 554 C C . ASN A 1 69 ? 14.615 -3.688 -17.548 1.00 97.12 69 ASN A C 1
ATOM 556 O O . ASN A 1 69 ? 13.826 -4.639 -17.516 1.00 97.12 69 ASN A O 1
ATOM 560 N N . PRO A 1 70 ? 15.836 -3.806 -18.110 1.00 96.19 70 PRO A N 1
ATOM 561 C CA . PRO A 1 70 ? 16.313 -5.038 -18.745 1.00 96.19 70 PRO A CA 1
ATOM 562 C C . PRO A 1 70 ? 16.360 -6.250 -17.811 1.00 96.19 70 PRO A C 1
ATOM 564 O O . PRO A 1 70 ? 16.222 -7.381 -18.278 1.00 96.19 70 PRO A O 1
ATOM 567 N N . ASP A 1 71 ? 16.523 -5.997 -16.512 1.00 92.50 71 ASP A N 1
ATOM 568 C CA . ASP A 1 71 ? 16.661 -7.011 -15.469 1.00 92.50 71 ASP A CA 1
ATOM 569 C C . ASP A 1 71 ? 15.326 -7.357 -14.791 1.00 92.50 71 ASP A C 1
ATOM 571 O O . ASP A 1 71 ? 15.312 -8.158 -13.854 1.00 92.50 71 ASP A O 1
ATOM 575 N N . PHE A 1 72 ? 14.201 -6.789 -15.254 1.00 93.44 72 PHE A N 1
ATOM 576 C CA . PHE A 1 72 ? 12.885 -7.036 -14.666 1.00 93.44 72 PHE A CA 1
ATOM 577 C C . PHE A 1 72 ? 12.579 -8.538 -14.592 1.00 93.44 72 PHE A C 1
ATOM 579 O O . PHE A 1 72 ? 12.526 -9.238 -15.609 1.00 93.44 72 PHE A O 1
ATOM 586 N N . GLN A 1 73 ? 12.311 -9.014 -13.378 1.00 87.88 73 GLN A N 1
ATOM 587 C CA . GLN A 1 73 ? 11.833 -10.365 -13.115 1.00 87.88 73 GLN A CA 1
ATOM 588 C C . GLN A 1 73 ? 10.377 -10.314 -12.675 1.00 87.88 73 GLN A C 1
ATOM 590 O O . GLN A 1 73 ? 9.975 -9.456 -11.887 1.00 87.88 73 GLN A O 1
ATOM 595 N N . ARG A 1 74 ? 9.583 -11.274 -13.155 1.00 90.69 74 ARG A N 1
ATOM 596 C CA . ARG A 1 74 ? 8.225 -11.457 -12.638 1.00 90.69 74 ARG A CA 1
ATOM 597 C C . ARG A 1 74 ? 8.305 -11.849 -11.158 1.00 90.69 74 ARG A C 1
ATOM 599 O O . ARG A 1 74 ? 9.173 -12.650 -10.807 1.00 90.69 74 ARG A O 1
ATOM 606 N N . PRO A 1 75 ? 7.408 -11.328 -10.307 1.00 88.56 75 PRO A N 1
ATOM 607 C CA . PRO A 1 75 ? 7.395 -11.696 -8.902 1.00 88.56 75 PRO A CA 1
ATOM 608 C C . PRO A 1 75 ? 7.081 -13.190 -8.759 1.00 88.56 75 PRO A C 1
ATOM 610 O O . PRO A 1 75 ? 6.190 -13.712 -9.431 1.00 88.56 75 PRO A O 1
ATOM 613 N N . SER A 1 76 ? 7.820 -13.880 -7.892 1.00 86.25 76 SER A N 1
ATOM 614 C CA . SER A 1 76 ? 7.544 -15.273 -7.544 1.00 86.25 76 SER A CA 1
ATOM 615 C C . SER A 1 76 ? 6.320 -15.370 -6.637 1.00 86.25 76 SER A C 1
ATOM 617 O O . SER A 1 76 ? 6.203 -14.594 -5.691 1.00 86.25 76 SER A O 1
ATOM 619 N N . THR A 1 77 ? 5.464 -16.358 -6.884 1.00 90.19 77 THR A N 1
ATOM 620 C CA . THR A 1 77 ? 4.312 -16.702 -6.037 1.00 90.19 77 THR A CA 1
ATOM 621 C C . THR A 1 77 ? 4.558 -18.024 -5.291 1.00 90.19 77 THR A C 1
ATOM 623 O O . THR A 1 77 ? 5.183 -18.919 -5.872 1.00 90.19 77 THR A O 1
ATOM 626 N N . PRO A 1 78 ? 4.035 -18.212 -4.067 1.00 95.31 78 PRO A N 1
ATOM 627 C CA . PRO A 1 78 ? 3.290 -17.225 -3.285 1.00 95.31 78 PRO A CA 1
ATOM 628 C C . PRO A 1 78 ? 4.197 -16.109 -2.754 1.00 95.31 78 PRO A C 1
ATOM 630 O O . PRO A 1 78 ? 5.397 -16.318 -2.559 1.00 95.31 78 PRO A O 1
ATOM 633 N N . PHE A 1 79 ? 3.638 -14.922 -2.525 1.00 97.50 79 PHE A N 1
ATOM 634 C CA . PHE A 1 79 ? 4.376 -13.830 -1.893 1.00 97.50 79 PHE A CA 1
ATOM 635 C C . PHE A 1 79 ? 4.681 -14.192 -0.435 1.00 97.50 79 PHE A C 1
ATOM 637 O O . PHE A 1 79 ? 3.915 -14.882 0.247 1.00 97.50 79 PHE A O 1
ATOM 644 N N . LYS A 1 80 ? 5.819 -13.718 0.080 1.00 97.69 80 LYS A N 1
ATOM 645 C CA . LYS A 1 80 ? 6.202 -13.992 1.465 1.00 97.69 80 LYS A CA 1
ATOM 646 C C . LYS A 1 80 ? 5.265 -13.237 2.404 1.00 97.69 80 LYS A C 1
ATOM 648 O O . LYS A 1 80 ? 5.159 -12.020 2.327 1.00 97.69 80 LYS A O 1
ATOM 653 N N . ARG A 1 81 ? 4.637 -13.935 3.346 1.00 98.00 81 ARG A N 1
ATOM 654 C CA . ARG A 1 81 ? 3.890 -13.294 4.435 1.00 98.00 81 ARG A CA 1
ATOM 655 C C . ARG A 1 81 ? 4.811 -13.062 5.620 1.00 98.00 81 ARG A C 1
ATOM 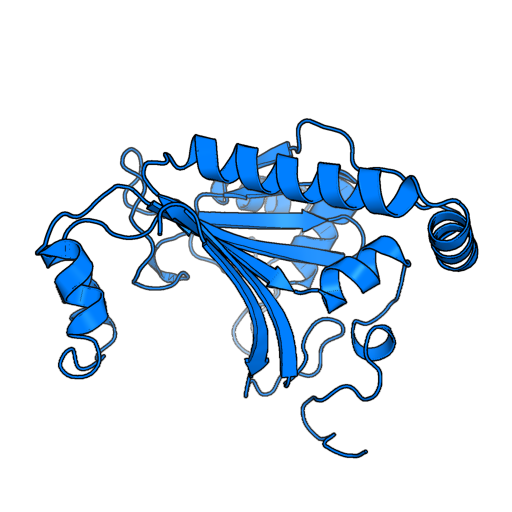657 O O . ARG A 1 81 ? 5.555 -13.964 6.011 1.00 98.00 81 ARG A O 1
ATOM 664 N N . LEU A 1 82 ? 4.778 -11.852 6.160 1.00 98.19 82 LEU A N 1
ATOM 665 C CA . LEU A 1 82 ? 5.578 -11.447 7.308 1.00 98.19 82 LEU A CA 1
ATOM 666 C C . LEU A 1 82 ? 4.671 -10.670 8.261 1.00 98.19 82 LEU A C 1
ATOM 668 O O . LEU A 1 82 ? 3.998 -9.737 7.830 1.00 98.19 82 LEU A O 1
ATOM 672 N N . ARG A 1 83 ? 4.600 -11.050 9.540 1.00 98.31 83 ARG A N 1
ATOM 673 C CA . ARG A 1 83 ? 3.919 -10.208 10.533 1.00 98.31 83 ARG A CA 1
ATOM 674 C C . ARG A 1 83 ? 4.839 -9.057 10.929 1.00 98.31 83 ARG A C 1
ATOM 676 O O . ARG A 1 83 ? 6.057 -9.212 10.936 1.00 98.31 83 ARG A O 1
ATOM 683 N N . TYR A 1 84 ? 4.268 -7.922 11.314 1.00 98.06 84 TYR A N 1
ATOM 684 C CA . TYR A 1 84 ? 5.002 -6.763 11.823 1.00 98.06 84 TYR A CA 1
ATOM 685 C C . TYR A 1 84 ? 6.003 -7.150 12.924 1.00 98.06 84 TYR A C 1
ATOM 687 O O . TYR A 1 84 ? 7.166 -6.767 12.866 1.00 98.06 84 TYR A O 1
ATOM 695 N N . ALA A 1 85 ? 5.588 -7.982 13.885 1.00 97.38 85 ALA A N 1
ATOM 696 C CA . ALA A 1 85 ? 6.466 -8.445 14.962 1.00 97.38 85 ALA A CA 1
ATOM 697 C C . ALA A 1 85 ? 7.692 -9.232 14.448 1.00 97.38 85 ALA A C 1
ATOM 699 O O . ALA A 1 85 ? 8.797 -9.092 14.980 1.00 97.38 85 ALA A O 1
ATOM 700 N N . ASP A 1 86 ? 7.514 -10.015 13.381 1.00 97.94 86 ASP A N 1
ATOM 701 C CA . ASP A 1 86 ? 8.604 -10.748 12.737 1.00 97.94 86 ASP A CA 1
ATOM 702 C C . ASP A 1 86 ? 9.512 -9.801 11.942 1.00 97.94 86 ASP A C 1
ATOM 704 O O . ASP A 1 86 ? 10.723 -9.998 11.912 1.00 97.94 86 ASP A O 1
ATOM 708 N N . ALA A 1 87 ? 8.957 -8.745 11.336 1.00 97.75 87 ALA A N 1
ATOM 709 C CA . ALA A 1 87 ? 9.738 -7.704 10.670 1.00 97.75 87 ALA A CA 1
ATOM 710 C C . ALA A 1 87 ? 10.615 -6.926 11.663 1.00 97.75 87 ALA A C 1
ATOM 712 O O . ALA A 1 87 ? 11.794 -6.719 11.394 1.00 97.75 87 ALA A O 1
ATOM 713 N N . ILE A 1 88 ? 10.084 -6.567 12.837 1.00 97.50 88 ILE A N 1
ATOM 714 C CA . ILE A 1 88 ? 10.854 -5.931 13.920 1.00 97.50 88 ILE A CA 1
ATOM 715 C C . ILE A 1 88 ? 12.009 -6.835 14.368 1.00 97.50 88 ILE A C 1
ATOM 717 O O . ILE A 1 88 ? 13.148 -6.379 14.482 1.00 97.50 88 ILE A O 1
ATOM 721 N N . THR A 1 89 ? 11.735 -8.128 14.573 1.00 97.81 89 THR A N 1
ATOM 722 C CA . THR A 1 89 ? 12.772 -9.121 14.896 1.00 97.81 89 THR A CA 1
ATOM 723 C C . THR A 1 89 ? 13.835 -9.177 13.799 1.00 97.81 89 THR A C 1
ATOM 725 O O . THR A 1 89 ? 15.022 -9.044 14.089 1.00 97.81 89 THR A O 1
ATOM 728 N N . TRP A 1 90 ? 13.415 -9.276 12.535 1.00 97.81 90 TRP A N 1
ATOM 729 C CA . TRP A 1 90 ? 14.318 -9.353 11.389 1.00 97.81 90 TRP A CA 1
ATOM 730 C C . TRP A 1 90 ? 15.216 -8.112 11.274 1.00 97.81 90 TRP A C 1
ATOM 732 O O . TRP A 1 90 ? 16.424 -8.250 11.085 1.00 97.81 90 TRP A O 1
ATOM 742 N N . LEU A 1 91 ? 14.658 -6.906 11.432 1.00 97.19 91 LEU A N 1
ATOM 743 C CA . LEU A 1 91 ? 15.409 -5.645 11.379 1.00 97.19 91 LEU A CA 1
ATOM 744 C C . LEU A 1 91 ? 16.501 -5.603 12.454 1.00 97.19 91 LEU A C 1
ATOM 746 O O . LEU A 1 91 ? 17.659 -5.304 12.152 1.00 97.19 91 LEU A O 1
ATOM 750 N N . ASN A 1 92 ? 16.152 -5.982 13.685 1.00 96.69 92 ASN A N 1
ATOM 751 C CA . ASN A 1 92 ? 17.089 -6.026 14.803 1.00 96.69 92 ASN A CA 1
ATOM 752 C C . ASN A 1 92 ? 18.194 -7.078 14.598 1.00 96.69 92 ASN A C 1
ATOM 754 O O . ASN A 1 92 ? 19.363 -6.788 14.844 1.00 96.69 92 ASN A O 1
ATOM 758 N N . GLU A 1 93 ? 17.862 -8.270 14.092 1.00 97.19 93 GLU A N 1
ATOM 759 C CA . GLU A 1 93 ? 18.843 -9.323 13.772 1.00 97.19 93 GLU A CA 1
ATOM 760 C C . GLU A 1 93 ? 19.838 -8.898 12.680 1.00 97.19 93 GLU A C 1
ATOM 762 O O . GLU A 1 93 ? 20.999 -9.313 12.695 1.00 97.19 93 GLU A O 1
ATOM 767 N N . HIS A 1 94 ? 19.409 -8.035 11.756 1.00 96.25 94 HIS A N 1
ATOM 768 C CA . HIS A 1 94 ? 20.242 -7.508 10.672 1.00 96.25 94 HIS A CA 1
ATOM 769 C C . HIS A 1 94 ? 20.925 -6.177 11.026 1.00 96.25 94 HIS A C 1
ATOM 771 O O . HIS A 1 94 ? 21.562 -5.572 10.163 1.00 96.25 94 HIS A O 1
ATOM 777 N N . ASN A 1 95 ? 20.852 -5.739 12.290 1.00 95.56 95 ASN A N 1
ATOM 778 C CA . ASN A 1 95 ? 21.410 -4.472 12.783 1.00 95.56 95 ASN A CA 1
ATOM 779 C C . ASN A 1 95 ? 20.916 -3.243 11.996 1.00 95.56 95 ASN A C 1
ATOM 781 O O . ASN A 1 95 ? 21.654 -2.274 11.802 1.00 95.56 95 ASN A O 1
ATOM 785 N N . ILE A 1 96 ? 19.670 -3.284 11.523 1.00 94.81 96 ILE A N 1
ATOM 786 C CA . ILE A 1 96 ? 19.004 -2.129 10.926 1.00 94.81 96 ILE A CA 1
ATOM 787 C C . ILE A 1 96 ? 18.305 -1.395 12.064 1.00 94.81 96 ILE A C 1
ATOM 789 O O . ILE A 1 96 ? 17.356 -1.907 12.652 1.00 94.81 96 ILE A O 1
ATOM 793 N N . LEU A 1 97 ? 18.836 -0.224 12.407 1.00 93.38 97 LEU A N 1
ATOM 794 C CA . LEU A 1 97 ? 18.342 0.596 13.507 1.00 93.38 97 LEU A CA 1
ATOM 795 C C . LEU A 1 97 ? 17.170 1.470 13.057 1.00 93.38 97 LEU A C 1
ATOM 797 O O . LEU A 1 97 ? 17.096 1.883 11.897 1.00 93.38 97 LEU A O 1
ATOM 801 N N . ASN A 1 98 ? 16.298 1.784 14.009 1.00 91.31 98 ASN A N 1
ATOM 802 C CA . ASN A 1 98 ? 15.271 2.791 13.860 1.00 91.31 98 ASN A CA 1
ATOM 803 C C . ASN A 1 98 ? 15.922 4.180 13.856 1.00 91.31 98 ASN A C 1
ATOM 805 O O . ASN A 1 98 ? 16.539 4.585 14.842 1.00 91.31 98 ASN A O 1
ATOM 809 N N . GLU A 1 99 ? 15.786 4.878 12.733 1.00 87.44 99 GLU A N 1
ATOM 810 C CA . GLU A 1 99 ? 16.269 6.246 12.521 1.00 87.44 99 GLU A CA 1
ATOM 811 C C . GLU A 1 99 ? 15.154 7.289 12.756 1.00 87.44 99 GLU A C 1
ATOM 813 O O . GLU A 1 99 ? 15.437 8.483 12.771 1.00 87.44 99 GLU A O 1
ATOM 818 N N . ASP A 1 100 ? 13.902 6.852 12.954 1.00 84.38 100 ASP A N 1
ATOM 819 C CA . ASP A 1 100 ? 12.756 7.709 13.280 1.00 84.38 100 ASP A CA 1
ATOM 820 C C . ASP A 1 100 ? 12.676 7.924 14.800 1.00 84.38 100 ASP A C 1
ATOM 822 O O . ASP A 1 100 ? 11.849 7.351 15.514 1.00 84.38 100 ASP A O 1
ATOM 826 N N . VAL A 1 101 ? 13.643 8.689 15.305 1.00 83.75 101 VAL A N 1
ATOM 827 C CA . VAL A 1 101 ? 13.793 9.070 16.716 1.00 83.75 101 VAL A CA 1
ATOM 828 C C . VAL A 1 101 ? 13.700 10.589 16.868 1.00 83.75 101 VAL A C 1
ATOM 830 O O . VAL A 1 101 ? 13.763 11.327 15.881 1.00 83.75 101 VAL A O 1
ATOM 833 N N . GLU A 1 102 ? 13.523 11.076 18.099 1.00 81.75 102 GLU A N 1
ATOM 834 C CA . GLU A 1 102 ? 13.465 12.519 18.346 1.00 81.75 102 GLU A CA 1
ATOM 835 C C . GLU A 1 102 ? 14.765 13.216 17.905 1.00 81.75 102 GLU A C 1
ATOM 837 O O . GLU A 1 102 ? 15.854 12.638 17.921 1.00 81.75 102 GLU A O 1
ATOM 842 N N . GLU A 1 103 ? 14.658 14.479 17.481 1.00 79.06 103 GLU A N 1
ATOM 843 C CA . GLU A 1 103 ? 15.805 15.235 16.975 1.00 79.06 103 GLU A CA 1
ATOM 844 C C . GLU A 1 103 ? 16.916 15.321 18.036 1.00 79.06 103 GLU A C 1
ATOM 846 O O . GLU A 1 103 ? 16.743 15.918 19.099 1.00 79.06 103 GLU A O 1
ATOM 851 N N . GLY A 1 104 ? 18.077 14.738 17.723 1.00 79.81 104 GLY A N 1
ATOM 852 C CA . GLY A 1 104 ? 19.230 14.677 18.623 1.00 79.81 104 GLY A CA 1
ATOM 853 C C . GLY A 1 104 ? 19.385 13.356 19.381 1.00 79.81 104 GLY A C 1
ATOM 854 O O . GLY A 1 104 ? 20.374 13.203 20.098 1.00 79.81 104 GLY A O 1
ATOM 855 N N . GLU A 1 105 ? 18.466 12.404 19.214 1.00 86.62 105 GLU A N 1
ATOM 856 C CA . GLU A 1 105 ? 18.642 11.035 19.695 1.00 86.62 105 GLU A CA 1
ATOM 857 C C . GLU A 1 105 ? 19.430 10.173 18.698 1.00 86.62 105 GLU A C 1
ATOM 859 O O . GLU A 1 105 ? 19.406 10.381 17.484 1.00 86.62 105 GLU A O 1
ATOM 864 N N . GLU A 1 106 ? 20.156 9.189 19.229 1.00 88.94 106 GLU A N 1
ATOM 865 C CA . GLU A 1 106 ? 20.883 8.211 18.419 1.00 88.94 106 GLU A CA 1
ATOM 866 C C . GLU A 1 106 ? 19.930 7.114 17.911 1.00 88.94 106 GLU A C 1
ATOM 868 O O . GLU A 1 106 ? 19.019 6.711 18.646 1.00 88.94 106 GLU A O 1
ATOM 873 N N . PRO A 1 107 ? 20.156 6.561 16.702 1.00 90.75 107 PRO A N 1
ATOM 874 C CA . PRO A 1 107 ? 19.379 5.436 16.203 1.00 90.75 107 PRO A CA 1
ATOM 875 C C . PRO A 1 107 ? 19.389 4.263 17.187 1.00 90.75 107 PRO A C 1
ATOM 877 O O . PRO A 1 107 ? 20.434 3.876 17.717 1.00 90.75 107 PRO A O 1
ATOM 880 N N . ARG A 1 108 ? 18.221 3.661 17.410 1.00 93.38 108 ARG A N 1
ATOM 881 C CA . ARG A 1 108 ? 18.034 2.585 18.396 1.00 93.38 108 ARG A CA 1
ATOM 882 C C . ARG A 1 108 ? 17.460 1.324 17.755 1.00 93.38 108 ARG A C 1
ATOM 884 O O . ARG A 1 108 ? 16.876 1.408 16.679 1.00 93.38 108 ARG A O 1
ATOM 891 N N . PRO A 1 109 ? 17.574 0.148 18.393 1.00 95.00 109 PRO A N 1
ATOM 892 C CA . PRO A 1 109 ? 16.838 -1.029 17.948 1.00 95.00 109 PRO A CA 1
ATOM 893 C C . PRO A 1 109 ? 15.333 -0.748 17.869 1.00 95.00 109 PRO A C 1
ATOM 895 O O . PRO A 1 109 ? 14.782 0.004 18.683 1.00 95.00 109 PRO A O 1
ATOM 898 N N . HIS A 1 110 ? 14.677 -1.371 16.896 1.00 94.94 110 HIS A N 1
ATOM 899 C CA . HIS A 1 110 ? 13.234 -1.282 16.739 1.00 94.94 110 HIS A CA 1
ATOM 900 C C . HIS A 1 110 ? 12.528 -1.965 17.914 1.00 94.94 110 HIS A C 1
ATOM 902 O O . HIS A 1 110 ? 12.911 -3.064 18.332 1.00 94.94 110 HIS A O 1
ATOM 908 N N . VAL A 1 111 ? 11.467 -1.340 18.420 1.00 94.75 111 VAL A N 1
ATOM 909 C CA . VAL A 1 111 ? 10.585 -1.912 19.444 1.00 94.75 111 VAL A CA 1
ATOM 910 C C . VAL A 1 111 ? 9.157 -2.017 18.918 1.00 94.75 111 VAL A C 1
ATOM 912 O O . VAL A 1 111 ? 8.767 -1.318 17.987 1.00 94.75 111 VAL A O 1
ATOM 915 N N . PHE A 1 112 ? 8.362 -2.911 19.507 1.00 95.69 112 PHE A N 1
ATOM 916 C CA . PHE A 1 112 ? 6.955 -3.045 19.137 1.00 95.69 112 PHE A CA 1
ATOM 917 C C . PHE A 1 112 ? 6.213 -1.720 19.359 1.00 95.69 112 PHE A C 1
ATOM 919 O O . PHE A 1 112 ? 6.250 -1.173 20.461 1.00 95.69 112 PHE A O 1
ATOM 926 N N . GLY A 1 113 ? 5.510 -1.253 18.330 1.00 93.00 113 GLY A N 1
ATOM 927 C CA . GLY A 1 113 ? 4.829 0.041 18.308 1.00 93.00 113 GLY A CA 1
ATOM 928 C C . GLY A 1 113 ? 5.553 1.096 17.469 1.00 93.00 113 GLY A C 1
ATOM 929 O O . GLY A 1 113 ? 4.919 2.076 17.096 1.00 93.00 113 GLY A O 1
ATOM 930 N N . ASP A 1 114 ? 6.829 0.885 17.126 1.00 92.06 114 ASP A N 1
ATOM 931 C CA . ASP A 1 114 ? 7.544 1.750 16.185 1.00 92.06 114 ASP A CA 1
ATOM 932 C C . ASP A 1 114 ? 6.941 1.641 14.778 1.00 92.06 114 ASP A C 1
ATOM 934 O O . ASP A 1 114 ? 6.624 0.537 14.318 1.00 92.06 114 ASP A O 1
ATOM 938 N N . ASP A 1 115 ? 6.852 2.765 14.068 1.00 90.44 115 ASP A N 1
ATOM 939 C CA . ASP A 1 115 ? 6.635 2.741 12.624 1.00 90.44 115 ASP A CA 1
ATOM 940 C C . ASP A 1 115 ? 7.909 2.258 11.905 1.00 90.44 115 ASP A C 1
ATOM 942 O O . ASP A 1 115 ? 9.036 2.529 12.333 1.00 90.44 115 ASP A O 1
ATOM 946 N N . ILE A 1 116 ? 7.748 1.509 10.813 1.00 92.75 116 ILE A N 1
ATOM 947 C CA . ILE A 1 116 ? 8.881 1.039 10.007 1.00 92.75 116 ILE A CA 1
ATOM 948 C C . ILE A 1 116 ? 9.046 2.007 8.840 1.00 92.75 116 ILE A C 1
ATOM 950 O O . ILE A 1 116 ? 8.426 1.863 7.788 1.00 92.75 116 ILE A O 1
ATOM 954 N N . ALA A 1 117 ? 9.917 2.997 9.024 1.00 89.25 117 ALA A N 1
ATOM 955 C CA . ALA A 1 117 ? 10.175 4.013 8.012 1.00 89.25 117 ALA A CA 1
ATOM 956 C C . ALA A 1 117 ? 10.676 3.422 6.674 1.00 89.25 117 ALA A C 1
ATOM 958 O O . ALA A 1 117 ? 11.312 2.365 6.621 1.00 89.25 117 ALA A O 1
ATOM 959 N N . GLU A 1 118 ? 10.479 4.181 5.584 1.00 87.25 118 GLU A N 1
ATOM 960 C CA . GLU A 1 118 ? 10.822 3.803 4.196 1.00 87.25 118 GLU A CA 1
ATOM 961 C C . GLU A 1 118 ? 12.214 3.175 4.057 1.00 87.25 118 GLU A C 1
ATOM 963 O O . GLU A 1 118 ? 12.406 2.211 3.317 1.00 87.25 118 GLU A O 1
ATOM 968 N N . ALA A 1 119 ? 13.213 3.746 4.732 1.00 88.75 119 ALA A N 1
ATOM 969 C CA . ALA A 1 119 ? 14.592 3.300 4.610 1.00 88.75 119 ALA A CA 1
ATOM 970 C C . ALA A 1 119 ? 14.794 1.890 5.186 1.00 88.75 119 ALA A C 1
ATOM 972 O O . ALA A 1 119 ? 15.445 1.067 4.540 1.00 88.75 119 ALA A O 1
ATOM 973 N N . ALA A 1 120 ? 14.229 1.607 6.363 1.00 93.12 120 ALA A N 1
ATOM 974 C CA . ALA A 1 120 ? 14.297 0.298 7.010 1.00 93.12 120 ALA A CA 1
ATOM 975 C C . ALA A 1 120 ? 13.474 -0.742 6.235 1.00 93.12 120 ALA A C 1
ATOM 977 O O . ALA A 1 120 ? 13.981 -1.821 5.926 1.00 93.12 120 ALA A O 1
ATOM 978 N N . GLU A 1 121 ? 12.258 -0.371 5.822 1.00 93.88 121 GLU A N 1
ATOM 979 C CA . GLU A 1 121 ? 11.381 -1.191 4.980 1.00 93.88 121 GLU A CA 1
ATOM 980 C C . GLU A 1 121 ? 12.088 -1.620 3.687 1.00 93.88 121 GLU A C 1
ATOM 982 O O . GLU A 1 121 ? 12.173 -2.810 3.376 1.00 93.88 121 GLU A O 1
ATOM 987 N N . ARG A 1 122 ? 12.665 -0.661 2.951 1.00 91.94 122 ARG A N 1
ATOM 988 C CA . ARG A 1 122 ? 13.381 -0.955 1.705 1.00 91.94 122 ARG A CA 1
ATOM 989 C C . ARG A 1 122 ? 14.614 -1.814 1.948 1.00 91.94 122 ARG A C 1
ATOM 991 O O . ARG A 1 122 ? 14.808 -2.775 1.215 1.00 91.94 122 ARG A O 1
ATOM 998 N N . LYS A 1 123 ? 15.433 -1.514 2.968 1.00 94.19 123 LYS A N 1
ATOM 999 C CA . LYS A 1 123 ? 16.601 -2.348 3.318 1.00 94.19 123 LYS A CA 1
ATOM 1000 C C . LYS A 1 123 ? 16.171 -3.799 3.562 1.00 94.19 123 LYS A C 1
ATOM 1002 O O . LYS A 1 123 ? 16.824 -4.712 3.060 1.00 94.19 123 LYS A O 1
ATOM 1007 N N . MET A 1 124 ? 15.062 -4.013 4.271 1.00 96.31 124 MET A N 1
ATOM 1008 C CA . MET A 1 124 ? 14.521 -5.345 4.535 1.00 96.31 124 MET A CA 1
ATOM 1009 C C . MET A 1 124 ? 14.102 -6.071 3.258 1.00 96.31 124 MET A C 1
ATOM 1011 O O . MET A 1 124 ? 14.553 -7.185 2.993 1.00 96.31 124 MET A O 1
ATOM 1015 N N . VAL A 1 125 ? 13.271 -5.432 2.443 1.00 95.25 125 VAL A N 1
ATOM 1016 C CA . VAL A 1 125 ? 12.675 -6.068 1.262 1.00 95.25 125 VAL A CA 1
ATOM 1017 C C . VAL A 1 125 ? 13.709 -6.266 0.154 1.00 95.25 125 VAL A C 1
ATOM 1019 O O . VAL A 1 125 ? 13.719 -7.317 -0.482 1.00 95.25 125 VAL A O 1
ATOM 1022 N N . ASP A 1 126 ? 14.634 -5.318 -0.025 1.00 94.25 126 ASP A N 1
ATOM 1023 C CA . ASP A 1 126 ? 15.755 -5.431 -0.968 1.00 94.25 126 ASP A CA 1
ATOM 1024 C C . ASP A 1 126 ? 16.701 -6.578 -0.563 1.00 94.25 126 ASP A C 1
ATOM 1026 O O . ASP A 1 126 ? 17.212 -7.290 -1.426 1.00 94.25 126 ASP A O 1
ATOM 1030 N N . THR A 1 127 ? 16.895 -6.811 0.743 1.00 95.44 127 THR A N 1
ATOM 1031 C CA . THR A 1 127 ? 17.711 -7.931 1.251 1.00 95.44 127 THR A CA 1
ATOM 1032 C C . THR A 1 127 ? 17.011 -9.278 1.069 1.00 95.44 127 THR A C 1
ATOM 1034 O O . THR A 1 127 ? 17.650 -10.253 0.676 1.00 95.44 127 THR A O 1
ATOM 1037 N N . MET A 1 128 ? 15.701 -9.354 1.334 1.00 94.44 128 MET A N 1
ATOM 1038 C CA . MET A 1 128 ? 14.912 -10.570 1.093 1.00 94.44 128 MET A CA 1
ATOM 1039 C C . MET A 1 128 ? 14.756 -10.872 -0.404 1.00 94.44 128 MET A C 1
ATOM 1041 O O . MET A 1 128 ? 14.623 -12.035 -0.781 1.00 94.44 128 MET A O 1
ATOM 1045 N N . ASN A 1 129 ? 14.769 -9.828 -1.239 1.00 93.25 129 ASN A N 1
ATOM 1046 C CA . ASN A 1 129 ? 14.660 -9.865 -2.696 1.00 93.25 129 ASN A CA 1
ATOM 1047 C C . ASN A 1 129 ? 13.463 -10.687 -3.218 1.00 93.25 129 ASN A C 1
ATOM 1049 O O . ASN A 1 129 ? 13.536 -11.351 -4.253 1.00 93.25 129 ASN A O 1
ATOM 1053 N N . VAL A 1 130 ? 12.349 -10.642 -2.485 1.00 94.62 130 VAL A N 1
ATOM 1054 C CA . VAL A 1 130 ? 11.058 -11.240 -2.850 1.00 94.62 130 VAL A CA 1
ATOM 1055 C C . VAL A 1 130 ? 9.925 -10.281 -2.467 1.00 94.62 130 VAL A C 1
ATOM 1057 O O . VAL A 1 130 ? 10.106 -9.484 -1.545 1.00 94.62 130 VAL A O 1
ATOM 1060 N N . PRO A 1 131 ? 8.756 -10.342 -3.128 1.00 96.25 131 PRO A N 1
ATOM 1061 C CA . PRO A 1 131 ? 7.566 -9.627 -2.675 1.00 96.25 131 PRO A CA 1
ATOM 1062 C C . PRO A 1 131 ? 7.143 -10.073 -1.272 1.00 96.25 131 PRO A C 1
ATOM 1064 O O . PRO A 1 131 ? 7.120 -11.275 -0.979 1.00 96.25 131 PRO A O 1
ATOM 1067 N N . VAL A 1 132 ? 6.773 -9.111 -0.426 1.00 98.19 132 VAL A N 1
ATOM 1068 C CA . VAL A 1 132 ? 6.345 -9.353 0.957 1.00 98.19 132 VAL A CA 1
ATOM 1069 C C . VAL A 1 132 ? 4.962 -8.748 1.195 1.00 98.19 132 VAL A C 1
ATOM 1071 O O . VAL A 1 132 ? 4.769 -7.564 0.946 1.00 98.19 132 VAL A O 1
ATOM 1074 N N . LEU A 1 133 ? 4.013 -9.528 1.720 1.00 98.56 133 LEU A N 1
ATOM 1075 C CA . LEU A 1 133 ? 2.834 -8.990 2.405 1.00 98.56 133 LEU A CA 1
ATOM 1076 C C . LEU A 1 133 ? 3.193 -8.822 3.883 1.00 98.56 133 LEU A C 1
ATOM 1078 O O . LEU A 1 133 ? 3.237 -9.805 4.633 1.00 98.56 133 LEU A O 1
ATOM 1082 N N . LEU A 1 134 ? 3.490 -7.587 4.282 1.00 98.56 134 LEU A N 1
ATOM 1083 C CA . LEU A 1 134 ? 3.728 -7.220 5.671 1.00 98.56 134 LEU A CA 1
ATOM 1084 C C . LEU A 1 134 ? 2.376 -6.984 6.340 1.00 98.56 134 LEU A C 1
ATOM 1086 O O . LEU A 1 134 ? 1.588 -6.177 5.864 1.00 98.56 134 LEU A O 1
ATOM 1090 N N . THR A 1 135 ? 2.078 -7.715 7.407 1.00 98.56 135 THR A N 1
ATOM 1091 C CA . THR A 1 135 ? 0.730 -7.775 7.991 1.00 98.56 135 THR A CA 1
ATOM 1092 C C . THR A 1 135 ? 0.730 -7.509 9.489 1.00 98.56 135 THR A C 1
ATOM 1094 O O . THR A 1 135 ? 1.776 -7.583 10.132 1.00 98.56 135 THR A O 1
ATOM 1097 N N . HIS A 1 136 ? -0.454 -7.306 10.069 1.00 98.38 136 HIS A N 1
ATOM 1098 C CA . HIS A 1 136 ? -0.644 -7.237 11.521 1.00 98.38 136 HIS A CA 1
ATOM 1099 C C . HIS A 1 136 ? 0.091 -6.064 12.180 1.00 98.38 136 HIS A C 1
ATOM 1101 O O . HIS A 1 136 ? 0.824 -6.243 13.152 1.00 98.38 136 HIS A O 1
ATOM 1107 N N . PHE A 1 137 ? -0.091 -4.852 11.653 1.00 98.25 137 PHE A N 1
ATOM 1108 C CA . PHE A 1 137 ? 0.500 -3.653 12.249 1.00 98.25 137 PHE A CA 1
ATOM 1109 C C . PHE A 1 137 ? -0.184 -3.275 13.573 1.00 98.25 137 PHE A C 1
ATOM 1111 O O . PHE A 1 137 ? -1.392 -3.511 13.711 1.00 98.25 137 PHE A O 1
ATOM 1118 N N . PRO A 1 138 ? 0.544 -2.652 14.523 1.00 97.12 138 PRO A N 1
ATOM 1119 C CA . PRO A 1 138 ? -0.025 -2.160 15.772 1.00 97.12 138 PRO A CA 1
ATOM 1120 C C . PRO A 1 138 ? -1.225 -1.243 15.533 1.00 97.12 138 PRO A C 1
ATOM 1122 O O . PRO A 1 138 ? -1.216 -0.398 14.634 1.00 97.12 138 PRO A O 1
ATOM 1125 N N . HIS A 1 139 ? -2.263 -1.402 16.353 1.00 94.06 139 HIS A N 1
ATOM 1126 C CA . HIS A 1 139 ? -3.496 -0.618 16.241 1.00 94.06 139 HIS A CA 1
ATOM 1127 C C . HIS A 1 139 ? -3.241 0.883 16.391 1.00 94.06 139 HIS A C 1
ATOM 1129 O O . HIS A 1 139 ? -3.897 1.697 15.750 1.00 94.06 139 HIS A O 1
ATOM 1135 N N . GLU A 1 140 ? -2.292 1.253 17.245 1.00 91.19 140 GLU A N 1
ATOM 1136 C CA . GLU A 1 140 ? -2.006 2.633 17.629 1.00 91.19 140 GLU A CA 1
ATOM 1137 C C . GLU A 1 140 ? -1.392 3.469 16.497 1.00 91.19 140 GLU A C 1
ATOM 1139 O O . GLU A 1 140 ? -1.532 4.690 16.517 1.00 91.19 140 GLU A O 1
ATOM 1144 N N . ILE A 1 141 ? -0.757 2.831 15.506 1.00 90.56 141 ILE A N 1
ATOM 1145 C CA . ILE A 1 141 ? -0.092 3.511 14.379 1.00 90.56 141 ILE A CA 1
ATOM 1146 C C . ILE A 1 141 ? -0.874 3.408 13.062 1.00 90.56 141 ILE A C 1
ATOM 1148 O O . ILE A 1 141 ? -0.434 3.911 12.029 1.00 90.56 141 ILE A O 1
ATOM 1152 N N . LYS A 1 142 ? -2.031 2.740 13.069 1.00 93.38 142 LYS A N 1
ATOM 1153 C CA . LYS A 1 142 ? -2.877 2.548 11.885 1.00 93.38 142 LYS A CA 1
ATOM 1154 C C . LYS A 1 142 ? -4.208 3.287 12.027 1.00 93.38 142 LYS A C 1
ATOM 1156 O O . LYS A 1 142 ? -4.570 3.819 13.073 1.00 93.38 142 LYS A O 1
ATOM 1161 N N . SER A 1 143 ? -4.936 3.371 10.916 1.00 94.00 143 SER A N 1
ATOM 1162 C CA . SER A 1 143 ? -6.189 4.124 10.860 1.00 94.00 143 SER A CA 1
ATOM 1163 C C . SER A 1 143 ? -7.279 3.496 11.729 1.00 94.00 143 SER A C 1
ATOM 1165 O O . SER A 1 143 ? -7.426 2.278 11.789 1.00 94.00 143 SER A O 1
ATOM 1167 N N . PHE A 1 144 ? -8.122 4.340 12.325 1.00 94.19 144 PHE A N 1
ATOM 1168 C CA . PHE A 1 144 ? -9.146 3.918 13.285 1.00 94.19 144 PHE A CA 1
ATOM 1169 C C . PHE A 1 144 ? -10.197 2.942 12.745 1.00 94.19 144 PHE A C 1
ATOM 1171 O O . PHE A 1 144 ? -10.874 2.312 13.547 1.00 94.19 144 PHE A O 1
ATOM 1178 N N . TYR A 1 145 ? -10.374 2.856 11.424 1.00 95.25 145 TYR A N 1
ATOM 1179 C CA . TYR A 1 145 ? -11.362 1.988 10.776 1.00 95.25 145 TYR A CA 1
ATOM 1180 C C . TYR A 1 145 ? -10.885 0.537 10.603 1.00 95.25 145 TYR A C 1
ATOM 1182 O O . TYR A 1 145 ? -11.670 -0.310 10.169 1.00 95.25 145 TYR A O 1
ATOM 1190 N N . MET A 1 146 ? -9.608 0.255 10.881 1.00 97.31 146 MET A N 1
ATOM 1191 C CA . MET A 1 146 ? -9.025 -1.081 10.757 1.00 97.31 146 MET A CA 1
ATOM 1192 C C . MET A 1 146 ? -9.392 -1.915 11.997 1.00 97.31 146 MET A C 1
ATOM 1194 O O . MET A 1 146 ? -9.141 -1.460 13.116 1.00 97.31 146 MET A O 1
ATOM 1198 N N . PRO A 1 147 ? -10.006 -3.104 11.849 1.00 96.12 147 PRO A N 1
ATOM 1199 C CA . PRO A 1 147 ? -10.369 -3.943 12.978 1.00 96.12 147 PRO A CA 1
ATOM 1200 C C . PRO A 1 147 ? -9.115 -4.546 13.611 1.00 96.12 147 PRO A C 1
ATOM 1202 O O . PRO A 1 147 ? -8.091 -4.745 12.949 1.00 96.12 147 PRO A O 1
ATOM 1205 N N . ARG A 1 148 ? -9.214 -4.833 14.909 1.00 95.69 148 ARG A N 1
ATOM 1206 C CA . ARG A 1 148 ? -8.181 -5.564 15.643 1.00 95.69 148 ARG A CA 1
ATOM 1207 C C . ARG A 1 148 ? -8.177 -7.024 15.214 1.00 95.69 148 ARG A C 1
ATOM 1209 O O . ARG A 1 148 ? -9.225 -7.569 14.876 1.00 95.69 148 ARG A O 1
ATOM 1216 N N . ASP A 1 149 ? -7.004 -7.635 15.265 1.00 96.19 149 ASP A N 1
ATOM 1217 C CA . ASP A 1 149 ? -6.874 -9.068 15.053 1.00 96.19 149 ASP A CA 1
ATOM 1218 C C . ASP A 1 149 ? -7.585 -9.843 16.187 1.00 96.19 149 ASP A C 1
ATOM 1220 O O . ASP A 1 149 ? -7.397 -9.506 17.364 1.00 96.19 149 ASP A O 1
ATOM 1224 N N . PRO A 1 150 ? -8.408 -10.863 15.873 1.00 93.44 150 PRO A N 1
ATOM 1225 C CA . PRO A 1 150 ? -9.133 -11.632 16.886 1.00 93.44 150 PRO A CA 1
ATOM 1226 C C . PRO A 1 150 ? -8.243 -12.426 17.857 1.00 93.44 150 PRO A C 1
ATOM 1228 O O . PRO A 1 150 ? -8.692 -12.755 18.957 1.00 93.44 150 PRO A O 1
ATOM 1231 N N . GLU A 1 151 ? -7.010 -12.762 17.464 1.00 95.69 151 GLU A N 1
ATOM 1232 C CA . GLU A 1 151 ? -6.053 -13.530 18.268 1.00 95.69 151 GLU A CA 1
ATOM 1233 C C . GLU A 1 151 ? -5.081 -12.625 19.046 1.00 95.69 151 GLU A C 1
ATOM 1235 O O . GLU A 1 151 ? -4.655 -12.984 20.147 1.00 95.69 151 GLU A O 1
ATOM 1240 N N . ASP A 1 152 ? -4.754 -11.440 18.521 1.00 95.19 152 ASP A N 1
ATOM 1241 C CA . ASP A 1 152 ? -3.931 -10.429 19.189 1.00 95.19 152 ASP A CA 1
ATOM 1242 C C . ASP A 1 152 ? -4.515 -9.018 19.037 1.00 95.19 152 ASP A C 1
ATOM 1244 O O . ASP A 1 152 ? -4.224 -8.272 18.104 1.00 95.19 152 ASP A O 1
ATOM 1248 N N . ASN A 1 153 ? -5.262 -8.591 20.056 1.00 94.31 153 ASN A N 1
ATOM 1249 C CA . ASN A 1 153 ? -5.890 -7.272 20.086 1.00 94.31 153 ASN A CA 1
ATOM 1250 C C . ASN A 1 153 ? -4.910 -6.086 19.995 1.00 94.31 153 ASN A C 1
ATOM 1252 O O . ASN A 1 153 ? -5.370 -4.952 19.890 1.00 94.31 153 ASN A O 1
ATOM 1256 N N . ARG A 1 154 ? -3.587 -6.278 20.078 1.00 95.62 154 ARG A N 1
ATOM 1257 C CA . ARG A 1 154 ? -2.604 -5.189 19.915 1.00 95.62 154 ARG A CA 1
ATOM 1258 C C . ARG A 1 154 ? -2.395 -4.798 18.453 1.00 95.62 154 ARG A C 1
ATOM 1260 O O . ARG A 1 154 ? -1.898 -3.708 18.188 1.00 95.62 154 ARG A O 1
ATOM 1267 N N . VAL A 1 155 ? -2.750 -5.671 17.515 1.00 97.62 155 VAL A N 1
ATOM 1268 C CA . VAL A 1 155 ? -2.520 -5.484 16.080 1.00 97.62 155 VAL A CA 1
ATOM 1269 C C . VAL A 1 155 ? -3.836 -5.448 15.309 1.00 97.62 155 VAL A C 1
ATOM 1271 O O . VAL A 1 155 ? -4.904 -5.724 15.850 1.00 97.62 155 VAL A O 1
ATOM 1274 N N . THR A 1 156 ? -3.762 -5.051 14.044 1.00 98.06 156 THR A N 1
ATOM 1275 C CA . THR A 1 156 ? -4.907 -4.905 13.136 1.00 98.06 156 THR A CA 1
ATOM 1276 C C . THR A 1 156 ? -4.850 -5.917 12.005 1.00 98.06 156 THR A C 1
ATOM 1278 O O . THR A 1 156 ? -3.766 -6.317 11.597 1.00 98.06 156 THR A O 1
ATOM 1281 N N . GLU A 1 157 ? -5.990 -6.268 11.416 1.00 98.44 157 GLU A N 1
ATOM 1282 C CA . GLU A 1 157 ? -6.035 -7.027 10.155 1.00 98.44 157 GLU A CA 1
ATOM 1283 C C . GLU A 1 157 ? -5.683 -6.115 8.962 1.00 98.44 157 GLU A C 1
ATOM 1285 O O . GLU A 1 157 ? -6.514 -5.784 8.113 1.00 98.44 157 GLU A O 1
ATOM 1290 N N . SER A 1 158 ? -4.440 -5.637 8.942 1.00 98.56 158 SER A N 1
ATOM 1291 C CA . SER A 1 158 ? -3.873 -4.733 7.942 1.00 98.56 158 SER A CA 1
ATOM 1292 C C . SER A 1 158 ? -2.743 -5.399 7.170 1.00 98.56 158 SER A C 1
ATOM 1294 O O . SER A 1 158 ? -2.064 -6.292 7.683 1.00 98.56 158 SER A O 1
ATOM 1296 N N . VAL A 1 159 ? -2.545 -4.957 5.930 1.00 98.75 159 VAL A N 1
ATOM 1297 C CA . VAL A 1 159 ? -1.516 -5.456 5.024 1.00 98.75 159 VAL A CA 1
ATOM 1298 C C . VAL A 1 159 ? -0.920 -4.330 4.194 1.00 98.75 159 VAL A C 1
ATOM 1300 O O . VAL A 1 159 ? -1.651 -3.568 3.574 1.00 98.75 159 VAL A O 1
ATOM 1303 N N . ASP A 1 160 ? 0.403 -4.306 4.110 1.00 98.38 160 ASP A N 1
ATOM 1304 C CA . ASP A 1 160 ? 1.156 -3.502 3.157 1.00 98.38 160 ASP A CA 1
ATOM 1305 C C . ASP A 1 160 ? 1.946 -4.459 2.241 1.00 98.38 160 ASP A C 1
ATOM 1307 O O . ASP A 1 160 ? 2.605 -5.392 2.712 1.00 98.38 160 ASP A O 1
ATOM 1311 N N . VAL A 1 161 ? 1.864 -4.275 0.919 1.00 98.06 161 VAL A N 1
ATOM 1312 C CA . VAL A 1 161 ? 2.625 -5.074 -0.056 1.00 98.06 161 VAL A CA 1
ATOM 1313 C C . VAL A 1 161 ? 3.894 -4.346 -0.432 1.00 98.06 161 VAL A C 1
ATOM 1315 O O . VAL A 1 161 ? 3.861 -3.278 -1.051 1.00 98.06 161 VAL A O 1
ATOM 1318 N N . LEU A 1 162 ? 5.012 -4.976 -0.108 1.00 97.19 162 LEU A N 1
ATOM 1319 C CA . LEU A 1 162 ? 6.343 -4.447 -0.300 1.00 97.19 162 LEU A CA 1
ATOM 1320 C C . LEU A 1 162 ? 7.025 -5.153 -1.471 1.00 97.19 162 LEU A C 1
ATOM 1322 O O . LEU A 1 162 ? 7.117 -6.383 -1.506 1.00 97.19 162 LEU A O 1
ATOM 1326 N N . MET A 1 163 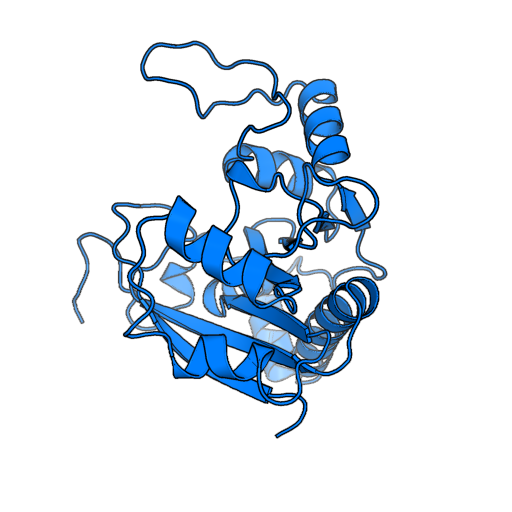? 7.530 -4.365 -2.416 1.00 95.12 163 MET A N 1
ATOM 1327 C CA . MET A 1 163 ? 8.253 -4.854 -3.587 1.00 95.12 163 MET A CA 1
ATOM 1328 C C . MET A 1 163 ? 9.735 -4.468 -3.530 1.00 95.12 163 MET A C 1
ATOM 1330 O O . MET A 1 163 ? 10.041 -3.308 -3.231 1.00 95.12 163 MET A O 1
ATOM 1334 N N . PRO A 1 164 ? 10.661 -5.378 -3.892 1.00 92.50 164 PRO A N 1
ATOM 1335 C CA . PRO A 1 164 ? 12.075 -5.040 -4.027 1.00 92.50 164 PRO A CA 1
ATOM 1336 C C . PRO A 1 164 ? 12.290 -3.840 -4.958 1.00 92.50 164 PRO A C 1
ATOM 1338 O O . PRO A 1 164 ? 11.636 -3.697 -5.993 1.00 92.50 164 PRO A O 1
ATOM 1341 N N . GLY A 1 165 ? 13.195 -2.950 -4.572 1.00 88.06 165 GLY A N 1
ATOM 1342 C CA . GLY A 1 165 ? 13.524 -1.696 -5.239 1.00 88.06 165 GLY A CA 1
ATOM 1343 C C . GLY A 1 165 ? 12.674 -0.512 -4.771 1.00 88.06 165 GLY A C 1
ATOM 1344 O O . GLY A 1 165 ? 13.229 0.558 -4.499 1.00 88.06 165 GLY A O 1
ATOM 1345 N N . VAL A 1 166 ? 11.356 -0.683 -4.631 1.00 90.50 166 VAL A N 1
ATOM 1346 C CA . VAL A 1 166 ? 10.415 0.428 -4.369 1.00 90.50 166 VAL A CA 1
ATOM 1347 C C . VAL A 1 166 ? 9.935 0.496 -2.917 1.00 90.50 166 VAL A C 1
ATOM 1349 O O . VAL A 1 166 ? 9.814 1.602 -2.391 1.00 90.50 166 VAL A O 1
ATOM 1352 N N . GLY A 1 167 ? 9.725 -0.643 -2.255 1.00 92.88 167 GLY A N 1
ATOM 1353 C CA . GLY A 1 167 ? 9.029 -0.728 -0.967 1.00 92.88 167 GLY A CA 1
ATOM 1354 C C . GLY A 1 167 ? 7.518 -0.870 -1.158 1.00 92.88 167 GLY A C 1
ATOM 1355 O O . GLY A 1 167 ? 7.071 -1.536 -2.093 1.00 92.88 167 GLY A O 1
ATOM 1356 N N . GLU A 1 168 ? 6.737 -0.256 -0.278 1.00 95.75 168 GLU A N 1
ATOM 1357 C CA . GLU A 1 168 ? 5.270 -0.305 -0.282 1.00 95.75 168 GLU A CA 1
ATOM 1358 C C . GLU A 1 168 ? 4.634 0.206 -1.596 1.00 95.75 168 GLU A C 1
ATOM 1360 O O . GLU A 1 168 ? 4.782 1.377 -1.972 1.00 95.75 168 GLU A O 1
ATOM 1365 N N . ILE A 1 169 ? 3.851 -0.653 -2.260 1.00 95.88 169 ILE A N 1
ATOM 1366 C CA . ILE A 1 169 ? 3.057 -0.318 -3.460 1.00 95.88 169 ILE A CA 1
ATOM 1367 C C . ILE A 1 169 ? 1.537 -0.453 -3.268 1.00 95.88 169 ILE A C 1
ATOM 1369 O O . ILE A 1 169 ? 0.779 0.180 -4.009 1.00 95.88 169 ILE A O 1
ATOM 1373 N N . VAL A 1 170 ? 1.096 -1.249 -2.290 1.00 98.06 170 VAL A N 1
ATOM 1374 C CA . VAL A 1 170 ? -0.315 -1.458 -1.931 1.00 98.06 170 VAL A CA 1
ATOM 1375 C C . VAL A 1 170 ? -0.438 -1.377 -0.416 1.00 98.06 170 VAL A C 1
ATOM 1377 O O . VAL A 1 170 ? 0.367 -1.997 0.272 1.00 98.06 170 VAL A O 1
ATOM 1380 N N . GLY A 1 171 ? -1.456 -0.680 0.078 1.00 98.19 171 GLY A N 1
ATOM 1381 C CA . GLY A 1 171 ? -1.857 -0.692 1.485 1.00 98.19 171 GLY A CA 1
ATOM 1382 C C . GLY A 1 171 ? -3.322 -1.097 1.604 1.00 98.19 171 GLY A C 1
ATOM 1383 O O . GLY A 1 171 ? -4.159 -0.666 0.810 1.00 98.19 171 GLY A O 1
ATOM 1384 N N . GLY A 1 172 ? -3.656 -1.943 2.569 1.00 98.44 172 GLY A N 1
ATOM 1385 C CA . GLY A 1 172 ? -4.990 -2.514 2.712 1.00 98.44 172 GLY A CA 1
ATOM 1386 C C . GLY A 1 172 ? -5.302 -2.977 4.126 1.00 98.44 172 GLY A C 1
ATOM 1387 O O . GLY A 1 172 ? -4.441 -3.043 5.001 1.00 98.44 172 GLY A O 1
ATOM 1388 N N . SER A 1 173 ? -6.575 -3.270 4.367 1.00 98.75 173 SER A N 1
ATOM 1389 C CA . SER A 1 173 ? -7.046 -3.806 5.646 1.00 98.75 173 SER A CA 1
ATOM 1390 C C . SER A 1 173 ? -8.463 -4.343 5.518 1.00 98.75 173 SER A C 1
ATOM 1392 O O . SER A 1 173 ? -9.229 -3.888 4.661 1.00 98.75 173 SER A O 1
ATOM 1394 N N . MET A 1 174 ? -8.835 -5.227 6.436 1.00 98.69 174 MET A N 1
ATOM 1395 C CA . MET A 1 174 ? -10.241 -5.442 6.765 1.00 98.69 174 MET A CA 1
ATOM 1396 C C . MET A 1 174 ? -10.848 -4.163 7.354 1.00 98.69 174 MET A C 1
ATOM 1398 O O . MET A 1 174 ? -10.131 -3.244 7.763 1.00 98.69 174 MET A O 1
ATOM 1402 N N . ARG A 1 175 ? -12.179 -4.068 7.392 1.00 98.00 175 ARG A N 1
ATOM 1403 C CA . ARG A 1 175 ? -12.892 -2.916 7.963 1.00 98.00 175 ARG A CA 1
ATOM 1404 C C . ARG A 1 175 ? -13.684 -3.322 9.196 1.00 98.00 175 ARG A C 1
ATOM 1406 O O . ARG A 1 175 ? -14.278 -4.396 9.240 1.00 98.00 175 ARG A O 1
ATOM 1413 N N . MET A 1 176 ? -13.770 -2.420 10.173 1.00 94.81 176 MET A N 1
ATOM 1414 C CA . MET A 1 176 ? -14.643 -2.613 11.332 1.00 94.81 176 MET A CA 1
ATOM 1415 C C . MET A 1 176 ? -16.092 -2.861 10.893 1.00 94.81 176 MET A C 1
ATOM 1417 O O . MET A 1 176 ? -16.676 -2.062 10.152 1.00 94.81 176 MET A O 1
ATOM 1421 N N . SER A 1 177 ? -16.678 -3.958 11.371 1.00 91.94 177 SER A N 1
ATOM 1422 C CA . SER A 1 177 ? -18.066 -4.356 11.102 1.00 91.94 177 SER A CA 1
ATOM 1423 C C . SER A 1 177 ? -19.011 -4.061 12.274 1.00 91.94 177 SER A C 1
ATOM 1425 O O . SER A 1 177 ? -20.216 -3.915 12.056 1.00 91.94 177 SER A O 1
ATOM 1427 N N . ASN A 1 178 ? -18.475 -3.920 13.494 1.00 93.19 178 ASN A N 1
ATOM 1428 C CA . ASN A 1 178 ? -19.212 -3.549 14.700 1.00 93.19 178 ASN A CA 1
ATOM 1429 C C . ASN A 1 178 ? -19.391 -2.020 14.788 1.00 93.19 178 ASN A C 1
ATOM 1431 O O . ASN A 1 178 ? -18.446 -1.253 14.598 1.00 93.19 178 ASN A O 1
ATOM 1435 N N . VAL A 1 179 ? -20.623 -1.575 15.057 1.00 95.25 179 VAL A N 1
ATOM 1436 C CA . VAL A 1 179 ? -20.964 -0.145 15.119 1.00 95.25 179 VAL A CA 1
ATOM 1437 C C . VAL A 1 179 ? -20.406 0.549 16.363 1.00 95.25 179 VAL A C 1
ATOM 1439 O O . VAL A 1 179 ? -19.973 1.694 16.258 1.00 95.25 179 VAL A O 1
ATOM 1442 N N . ASP A 1 180 ? -20.378 -0.126 17.510 1.00 94.56 180 ASP A N 1
ATOM 1443 C CA . ASP A 1 180 ? -19.899 0.438 18.773 1.00 94.56 180 ASP A CA 1
ATOM 1444 C C . ASP A 1 180 ? -18.383 0.663 18.709 1.00 94.56 180 ASP A C 1
ATOM 1446 O O . ASP A 1 180 ? -17.913 1.765 18.996 1.00 94.56 180 ASP A O 1
ATOM 1450 N N . ASP A 1 181 ? -17.634 -0.318 18.195 1.00 92.44 181 ASP A N 1
ATOM 1451 C CA . ASP A 1 181 ? -16.184 -0.201 17.983 1.00 92.44 181 ASP A CA 1
ATOM 1452 C C . ASP A 1 181 ? -15.837 0.952 17.028 1.00 92.44 181 ASP A C 1
ATOM 1454 O O . ASP A 1 181 ? -14.878 1.703 17.251 1.00 92.44 181 ASP A O 1
ATOM 1458 N N . LEU A 1 182 ? -16.642 1.126 15.973 1.00 95.19 182 LEU A N 1
ATOM 1459 C CA . LEU A 1 182 ? -16.474 2.212 15.014 1.00 95.19 182 LEU A CA 1
ATOM 1460 C C . LEU A 1 182 ? -16.721 3.581 15.669 1.00 95.19 182 LEU A C 1
ATOM 1462 O O . LEU A 1 182 ? -15.926 4.505 15.477 1.00 95.19 182 LEU A O 1
ATOM 1466 N N . LEU A 1 183 ? -17.795 3.719 16.453 1.00 95.56 183 LEU A N 1
ATOM 1467 C CA . LEU A 1 183 ? -18.115 4.952 17.181 1.00 95.56 183 LEU A CA 1
ATOM 1468 C C . LEU A 1 183 ? -17.046 5.289 18.230 1.00 95.56 183 LEU A C 1
ATOM 1470 O O . LEU A 1 183 ? -16.663 6.455 18.365 1.00 95.56 183 LEU A O 1
ATOM 1474 N N . ASP A 1 184 ? -16.494 4.284 18.908 1.00 94.00 184 ASP A N 1
ATOM 1475 C CA . ASP A 1 184 ? -15.350 4.454 19.804 1.00 94.00 184 ASP A CA 1
ATOM 1476 C C . ASP A 1 184 ? -14.081 4.867 19.043 1.00 94.00 184 ASP A C 1
ATOM 1478 O O . ASP A 1 184 ? -13.282 5.667 19.536 1.00 94.00 184 ASP A O 1
ATOM 1482 N N . GLY A 1 185 ? -13.889 4.381 17.813 1.00 93.38 185 GLY A N 1
ATOM 1483 C CA . GLY A 1 185 ? -12.861 4.859 16.885 1.00 93.38 185 GLY A CA 1
ATOM 1484 C C . GLY A 1 185 ? -12.980 6.357 16.586 1.00 93.38 185 GLY A C 1
ATOM 1485 O O . GLY A 1 185 ? -12.015 7.096 16.810 1.00 93.38 185 GLY A O 1
ATOM 1486 N N . PHE A 1 186 ? -14.169 6.808 16.165 1.00 95.50 186 PHE A N 1
ATOM 1487 C CA . PHE A 1 186 ? -14.479 8.226 15.926 1.00 95.50 186 PHE A CA 1
ATOM 1488 C C . PHE A 1 186 ? -14.202 9.085 17.163 1.00 95.50 186 PHE A C 1
ATOM 1490 O O . PHE A 1 186 ? -13.503 10.098 17.083 1.00 95.50 186 PHE A O 1
ATOM 1497 N N . LYS A 1 187 ? -14.696 8.646 18.326 1.00 95.56 187 LYS A N 1
ATOM 1498 C CA . LYS A 1 187 ? -14.529 9.349 19.601 1.00 95.56 187 LYS A CA 1
ATOM 1499 C C . LYS A 1 187 ? -13.059 9.490 19.996 1.00 95.56 187 LYS A C 1
ATOM 1501 O O . LYS A 1 187 ? -12.645 10.581 20.381 1.00 95.56 187 LYS A O 1
ATOM 1506 N N . ARG A 1 188 ? -12.264 8.419 19.883 1.00 93.12 188 ARG A N 1
ATOM 1507 C CA . ARG A 1 188 ? -10.824 8.432 20.210 1.00 93.12 188 ARG A CA 1
ATOM 1508 C C . ARG A 1 188 ? -10.027 9.411 19.351 1.00 93.12 188 ARG A C 1
ATOM 1510 O O . ARG A 1 188 ? -9.099 10.026 19.859 1.00 93.12 188 ARG A O 1
ATOM 1517 N N . HIS A 1 189 ? -10.406 9.575 18.085 1.00 92.56 189 HIS A N 1
ATOM 1518 C CA . HIS A 1 189 ? -9.724 10.475 17.149 1.00 92.56 189 HIS A CA 1
ATOM 1519 C C . HIS A 1 189 ? -10.321 11.889 17.125 1.00 92.56 189 HIS A C 1
ATOM 1521 O O . HIS A 1 189 ? -9.869 12.731 16.354 1.00 92.56 189 HIS A O 1
ATOM 1527 N N . GLY A 1 190 ? -11.341 12.164 17.949 1.00 95.12 190 GLY A N 1
ATOM 1528 C CA . GLY A 1 190 ? -12.011 13.465 17.984 1.00 95.12 190 GLY A CA 1
ATOM 1529 C C . GLY A 1 190 ? -12.716 13.825 16.673 1.00 95.12 190 GLY A C 1
ATOM 1530 O O . GLY A 1 190 ? -12.854 15.007 16.362 1.00 95.12 190 GLY A O 1
ATOM 1531 N N . ILE A 1 191 ? -13.139 12.827 15.889 1.00 94.88 191 ILE A N 1
ATOM 1532 C CA . ILE A 1 191 ? -13.787 13.032 14.591 1.00 94.88 191 ILE A CA 1
ATOM 1533 C C . ILE A 1 191 ? -15.313 13.095 14.800 1.00 94.88 191 ILE A C 1
ATOM 1535 O O . ILE A 1 191 ? -15.890 12.127 15.305 1.00 94.88 191 ILE A O 1
ATOM 1539 N N . PRO A 1 192 ? -15.992 14.192 14.406 1.00 95.06 192 PRO A N 1
ATOM 1540 C CA . PRO A 1 192 ? -17.449 14.298 14.489 1.00 95.06 192 PRO A CA 1
ATOM 1541 C C . PRO A 1 192 ? -18.143 13.247 13.614 1.00 95.06 192 PRO A C 1
ATOM 1543 O O . PRO A 1 192 ? -17.738 13.015 12.475 1.00 95.06 192 PRO A O 1
ATOM 1546 N N . THR A 1 193 ? -19.198 12.618 14.130 1.00 95.75 193 THR A N 1
ATOM 1547 C CA . THR A 1 193 ? -19.876 11.493 13.453 1.00 95.75 193 THR A CA 1
ATOM 1548 C C . THR A 1 193 ? -20.952 11.941 12.465 1.00 95.75 193 THR A C 1
ATOM 1550 O O . THR A 1 193 ? -21.333 11.180 11.578 1.00 95.75 193 THR A O 1
ATOM 1553 N N . GLU A 1 194 ? -21.417 13.187 12.569 1.00 95.50 194 GLU A N 1
ATOM 1554 C CA . GLU A 1 194 ? -22.556 13.731 11.827 1.00 95.50 194 GLU A CA 1
ATOM 1555 C C . GLU A 1 194 ? -22.329 13.675 10.312 1.00 95.50 194 GLU A C 1
ATOM 1557 O O . GLU A 1 194 ? -23.226 13.298 9.562 1.00 95.50 194 GLU A O 1
ATOM 1562 N N . SER A 1 195 ? -21.108 13.971 9.858 1.00 96.19 195 SER A N 1
ATOM 1563 C CA . SER A 1 195 ? -20.727 13.922 8.438 1.00 96.19 195 SER A CA 1
ATOM 1564 C C . SER A 1 195 ? -20.543 12.499 7.896 1.00 96.19 195 SER A C 1
ATOM 1566 O O . SER A 1 195 ? -20.467 12.310 6.682 1.00 96.19 195 SER A O 1
ATOM 1568 N N . TYR A 1 196 ? -20.488 11.499 8.781 1.00 97.31 196 TYR A N 1
ATOM 1569 C CA . TYR A 1 196 ? -20.225 10.094 8.462 1.00 97.31 196 TYR A CA 1
ATOM 1570 C C . TYR A 1 196 ? -21.450 9.199 8.672 1.00 97.31 196 TYR A C 1
ATOM 1572 O O . TYR A 1 196 ? -21.308 7.977 8.695 1.00 97.31 196 TYR A O 1
ATOM 1580 N N . TYR A 1 197 ? -22.657 9.771 8.790 1.00 96.81 197 TYR A N 1
ATOM 1581 C CA . TYR A 1 197 ? -23.891 8.998 8.987 1.00 96.81 197 TYR A CA 1
ATOM 1582 C C . TYR A 1 197 ? -24.022 7.853 7.972 1.00 96.81 197 TYR A C 1
ATOM 1584 O O . TYR A 1 197 ? -24.304 6.725 8.355 1.00 96.81 197 TYR A O 1
ATOM 1592 N N . TRP A 1 198 ? -23.709 8.112 6.700 1.00 97.56 198 TRP A N 1
ATOM 1593 C CA . TRP A 1 198 ? -23.785 7.140 5.609 1.00 97.56 198 TRP A CA 1
ATOM 1594 C C . TRP A 1 198 ? -22.762 6.004 5.746 1.00 97.56 198 TRP A C 1
ATOM 1596 O O . TRP A 1 198 ? -23.050 4.886 5.330 1.00 97.56 198 TRP A O 1
ATOM 1606 N N . TYR A 1 199 ? -21.594 6.264 6.342 1.00 97.38 199 TYR A N 1
ATOM 1607 C CA . TYR A 1 199 ? -20.549 5.267 6.596 1.00 97.38 199 TYR A CA 1
ATOM 1608 C C . TYR A 1 199 ? -20.881 4.402 7.820 1.00 97.38 199 TYR A C 1
ATOM 1610 O O . TYR A 1 199 ? -20.696 3.182 7.805 1.00 97.38 199 TYR A O 1
ATOM 1618 N N . ILE A 1 200 ? -21.425 5.038 8.862 1.00 97.12 200 ILE A N 1
ATOM 1619 C CA . ILE A 1 200 ? -21.886 4.390 10.094 1.00 97.12 200 ILE A CA 1
ATOM 1620 C C . ILE A 1 200 ? -23.119 3.524 9.811 1.00 97.12 200 ILE A C 1
ATOM 1622 O O . ILE A 1 200 ? -23.226 2.411 10.321 1.00 97.12 200 ILE A O 1
ATOM 1626 N N . ASP A 1 201 ? -24.038 3.998 8.971 1.00 97.75 201 ASP A N 1
ATOM 1627 C CA . ASP A 1 201 ? -25.267 3.285 8.628 1.00 97.75 201 ASP A CA 1
ATOM 1628 C C . ASP A 1 201 ? -24.998 1.955 7.911 1.00 97.75 201 ASP A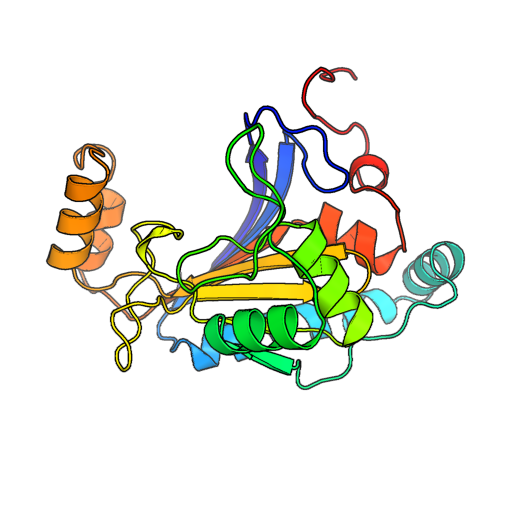 C 1
ATOM 1630 O O . ASP A 1 201 ? -25.777 1.018 8.087 1.00 97.75 201 ASP A O 1
ATOM 1634 N N . GLN A 1 202 ? -23.850 1.802 7.236 1.00 97.19 202 GLN A N 1
ATOM 1635 C CA . GLN A 1 202 ? -23.418 0.504 6.694 1.00 97.19 202 GLN A CA 1
ATOM 1636 C C . GLN A 1 202 ? -23.291 -0.574 7.786 1.00 97.19 202 GLN A C 1
ATOM 1638 O O . GLN A 1 202 ? -23.494 -1.752 7.520 1.00 97.19 202 GLN A O 1
ATOM 1643 N N . ARG A 1 203 ? -22.991 -0.184 9.036 1.00 97.12 203 ARG A N 1
ATOM 1644 C CA . ARG A 1 203 ? -22.864 -1.118 10.170 1.00 97.12 203 ARG A CA 1
ATOM 1645 C C . ARG A 1 203 ? -24.210 -1.406 10.836 1.00 97.12 203 ARG A C 1
ATOM 1647 O O . ARG A 1 203 ? -24.335 -2.383 11.566 1.00 97.12 203 ARG A O 1
ATOM 1654 N N . LYS A 1 204 ? -25.225 -0.575 10.578 1.00 95.81 204 LYS A N 1
ATOM 1655 C CA . LYS A 1 204 ? -26.578 -0.722 11.136 1.00 95.81 204 LYS A CA 1
ATOM 1656 C C . LYS A 1 204 ? -27.499 -1.521 10.221 1.00 95.81 204 LYS A C 1
ATOM 1658 O O . LYS A 1 204 ? -28.295 -2.323 10.701 1.00 95.81 204 LYS A O 1
ATOM 1663 N N . TYR A 1 205 ? -27.407 -1.302 8.912 1.00 96.50 205 TYR A N 1
ATOM 1664 C CA . TYR A 1 205 ? -28.354 -1.837 7.934 1.00 96.50 205 TYR A CA 1
ATOM 1665 C C . TYR A 1 205 ? -27.729 -2.948 7.087 1.00 96.50 205 TYR A C 1
ATOM 1667 O O . TYR A 1 205 ? -27.519 -2.783 5.891 1.00 96.50 205 TYR A O 1
ATOM 1675 N N . GLY A 1 206 ? -27.471 -4.098 7.716 1.00 93.81 206 GLY A N 1
ATOM 1676 C CA . GLY A 1 206 ? -26.946 -5.281 7.024 1.00 93.81 206 GLY A CA 1
ATOM 1677 C C . GLY A 1 206 ? -25.430 -5.251 6.837 1.00 93.81 206 GLY A C 1
ATOM 1678 O O . GLY A 1 206 ? -24.952 -5.351 5.714 1.00 93.81 206 GLY A O 1
ATOM 1679 N N . THR A 1 207 ? -24.693 -5.119 7.945 1.00 96.12 207 THR A N 1
ATOM 1680 C CA . THR A 1 207 ? -23.223 -5.193 7.959 1.00 96.12 207 THR A CA 1
ATOM 1681 C C . THR A 1 207 ? -22.720 -6.554 7.470 1.00 96.12 207 THR A C 1
ATOM 1683 O O . THR A 1 207 ? -23.372 -7.583 7.670 1.00 96.12 207 THR A O 1
ATOM 1686 N N . SER A 1 208 ? -21.529 -6.563 6.886 1.00 95.44 208 SER A N 1
ATOM 1687 C CA . SER A 1 208 ? -20.821 -7.750 6.405 1.00 95.44 208 SER A CA 1
ATOM 1688 C C . SER A 1 208 ? -19.329 -7.646 6.749 1.00 95.44 208 SER A C 1
ATOM 1690 O O . SER A 1 208 ? -18.807 -6.536 6.917 1.00 95.44 208 SER A O 1
ATOM 1692 N N . PRO A 1 209 ? -18.611 -8.774 6.886 1.00 96.50 209 PRO A N 1
ATOM 1693 C CA . PRO A 1 209 ? -17.154 -8.748 6.908 1.00 96.50 209 PRO A CA 1
ATOM 1694 C C . PRO A 1 209 ? -16.643 -8.350 5.516 1.00 96.50 209 PRO A C 1
ATOM 1696 O O . PRO A 1 209 ? -16.919 -9.028 4.529 1.00 96.50 209 PRO A O 1
ATOM 1699 N N . HIS A 1 210 ? -15.933 -7.229 5.441 1.00 98.31 210 HIS A N 1
ATOM 1700 C CA . HIS A 1 210 ? -15.422 -6.660 4.195 1.00 98.31 210 HIS A CA 1
ATOM 1701 C C . HIS A 1 210 ? -14.041 -6.051 4.419 1.00 98.31 210 HIS A C 1
ATOM 1703 O O . HIS A 1 210 ? -13.650 -5.727 5.546 1.00 98.31 210 HIS A O 1
ATOM 1709 N N . GLY A 1 211 ? -13.306 -5.891 3.331 1.00 98.62 211 GLY A N 1
ATOM 1710 C CA . GLY A 1 211 ? -11.955 -5.358 3.335 1.00 98.62 211 GLY A CA 1
ATOM 1711 C C . GLY A 1 211 ? -11.602 -4.779 1.981 1.00 98.62 211 GLY A C 1
ATOM 1712 O O . GLY A 1 211 ? -12.268 -5.031 0.977 1.00 98.62 211 GLY A O 1
ATOM 1713 N N . GLY A 1 212 ? -10.528 -4.007 1.950 1.00 98.56 212 GLY A N 1
ATOM 1714 C CA . GLY A 1 212 ? -10.095 -3.382 0.717 1.00 98.56 212 GLY A CA 1
ATOM 1715 C C . GLY A 1 212 ? -8.664 -2.903 0.764 1.00 98.56 212 GLY A C 1
ATOM 1716 O O . GLY A 1 212 ? -7.962 -3.018 1.774 1.00 98.56 212 GLY A O 1
ATOM 1717 N N . TYR A 1 213 ? -8.236 -2.372 -0.369 1.00 98.81 213 TYR A N 1
ATOM 1718 C CA . TYR A 1 213 ? -6.867 -1.958 -0.610 1.00 98.81 213 TYR A CA 1
ATOM 1719 C C . TYR A 1 213 ? -6.817 -0.752 -1.540 1.00 98.81 213 TYR A C 1
ATOM 1721 O O . TYR A 1 213 ? -7.697 -0.544 -2.374 1.00 98.81 213 TYR A O 1
ATOM 1729 N N . GLY A 1 214 ? -5.752 0.024 -1.391 1.00 98.44 214 GLY A N 1
ATOM 1730 C CA . GLY A 1 214 ? -5.367 1.109 -2.274 1.00 98.44 214 GLY A CA 1
ATOM 1731 C C . GLY A 1 214 ? -3.987 0.837 -2.861 1.00 98.44 214 GLY A C 1
ATOM 1732 O O . GLY A 1 214 ? -3.061 0.441 -2.153 1.00 98.44 214 GLY A O 1
ATOM 1733 N N . MET A 1 215 ? -3.846 1.035 -4.167 1.00 97.81 215 MET A N 1
ATOM 1734 C CA . MET A 1 215 ? -2.609 0.852 -4.917 1.00 97.81 215 MET A CA 1
ATOM 1735 C C . MET A 1 215 ? -2.240 2.149 -5.632 1.00 97.81 215 MET A C 1
ATOM 1737 O O . MET A 1 215 ? -3.023 2.697 -6.411 1.00 97.81 215 MET A O 1
ATOM 1741 N N . GLY A 1 216 ? -1.024 2.638 -5.388 1.00 96.62 216 GLY A N 1
ATOM 1742 C CA . GLY A 1 216 ? -0.491 3.801 -6.095 1.00 96.62 216 GLY A CA 1
ATOM 1743 C C . GLY A 1 216 ? 0.032 3.400 -7.470 1.00 96.62 216 GLY A C 1
ATOM 1744 O O . GLY A 1 216 ? 1.071 2.738 -7.559 1.00 96.62 216 GLY A O 1
ATOM 1745 N N . LEU A 1 217 ? -0.642 3.820 -8.544 1.00 97.75 217 LEU A N 1
ATOM 1746 C CA . LEU A 1 217 ? -0.264 3.441 -9.910 1.00 97.75 217 LEU A CA 1
ATOM 1747 C C . LEU A 1 217 ? 1.170 3.866 -10.245 1.00 97.75 217 LEU A C 1
ATOM 1749 O 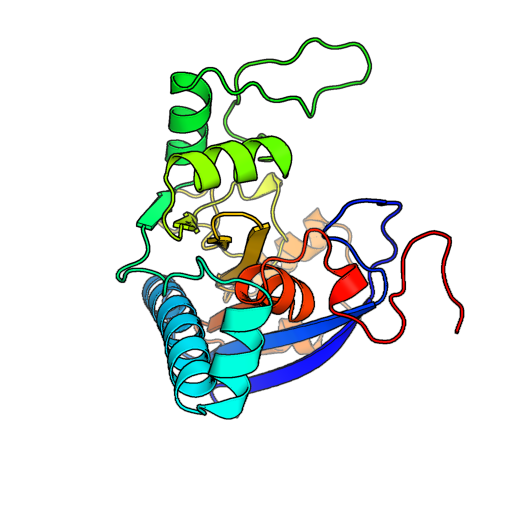O . LEU A 1 217 ? 1.931 3.093 -10.818 1.00 97.75 217 LEU A O 1
ATOM 1753 N N . GLU A 1 218 ? 1.574 5.075 -9.862 1.00 97.69 218 GLU A N 1
ATOM 1754 C CA . GLU A 1 218 ? 2.907 5.594 -10.159 1.00 97.69 218 GLU A CA 1
ATOM 1755 C C . GLU A 1 218 ? 4.004 4.832 -9.404 1.00 97.69 218 GLU A C 1
ATOM 1757 O O . GLU A 1 218 ? 5.110 4.685 -9.923 1.00 97.69 218 GLU A O 1
ATOM 1762 N N . ARG A 1 219 ? 3.706 4.294 -8.210 1.00 96.31 219 ARG A N 1
ATOM 1763 C CA . ARG A 1 219 ? 4.630 3.400 -7.491 1.00 96.31 219 ARG A CA 1
ATOM 1764 C C . ARG A 1 219 ? 4.754 2.052 -8.206 1.00 96.31 219 ARG A C 1
ATOM 1766 O O . ARG A 1 219 ? 5.872 1.570 -8.384 1.00 96.31 219 ARG A O 1
ATOM 1773 N N . LEU A 1 220 ? 3.640 1.488 -8.685 1.00 96.44 220 LEU A N 1
ATOM 1774 C CA . LEU A 1 220 ? 3.646 0.260 -9.488 1.00 96.44 220 LEU A CA 1
ATOM 1775 C C . LEU A 1 220 ? 4.437 0.439 -10.796 1.00 96.44 220 LEU A C 1
ATOM 1777 O O . LEU A 1 220 ? 5.255 -0.412 -11.140 1.00 96.44 220 LEU A O 1
ATOM 1781 N N . LEU A 1 221 ? 4.240 1.557 -11.502 1.00 96.94 221 LEU A N 1
ATOM 1782 C CA . LEU A 1 221 ? 4.987 1.888 -12.719 1.00 96.94 221 LEU A CA 1
ATOM 1783 C C . LEU A 1 221 ? 6.475 2.104 -12.435 1.00 96.94 221 LEU A C 1
ATOM 1785 O O . LEU A 1 221 ? 7.312 1.634 -13.206 1.00 96.94 221 LEU A O 1
ATOM 1789 N N . ALA A 1 222 ? 6.820 2.771 -11.329 1.00 96.25 222 ALA A N 1
ATOM 1790 C CA . ALA A 1 222 ? 8.213 2.962 -10.941 1.00 96.25 222 ALA A CA 1
ATOM 1791 C C . ALA A 1 222 ? 8.912 1.622 -10.693 1.00 96.25 222 ALA A C 1
ATOM 1793 O O . ALA A 1 222 ? 10.040 1.432 -11.144 1.00 96.25 222 ALA A O 1
ATOM 1794 N N . TRP A 1 223 ? 8.223 0.676 -10.056 1.00 95.69 223 TRP A N 1
ATOM 1795 C CA . TRP A 1 223 ? 8.729 -0.678 -9.857 1.00 95.69 223 TRP A CA 1
ATOM 1796 C C . TRP A 1 223 ? 8.887 -1.434 -11.185 1.00 95.69 223 TRP A C 1
ATOM 1798 O O . TRP A 1 223 ? 9.983 -1.890 -11.511 1.00 95.69 223 TRP A O 1
ATOM 1808 N N . LEU A 1 224 ? 7.825 -1.500 -11.993 1.00 95.75 224 LEU A N 1
ATOM 1809 C CA . LEU A 1 224 ? 7.806 -2.238 -13.259 1.00 95.75 224 LEU A CA 1
ATOM 1810 C C . LEU A 1 224 ? 8.877 -1.725 -14.236 1.00 95.75 224 LEU A C 1
ATOM 1812 O O . LEU A 1 224 ? 9.637 -2.503 -14.813 1.00 95.75 224 LEU A O 1
ATOM 1816 N N . CYS A 1 225 ? 8.986 -0.404 -14.373 1.00 96.38 225 CYS A N 1
ATOM 1817 C CA . CYS A 1 225 ? 9.896 0.260 -15.304 1.00 96.38 225 CYS A CA 1
ATOM 1818 C C . CYS A 1 225 ? 11.271 0.592 -14.696 1.00 96.38 225 CYS A C 1
ATOM 1820 O O . CYS A 1 225 ? 12.076 1.250 -15.363 1.00 96.38 225 CYS A O 1
ATOM 1822 N N . GLY A 1 226 ? 11.555 0.197 -13.450 1.00 95.06 226 GLY A N 1
ATOM 1823 C CA . GLY A 1 226 ? 12.836 0.461 -12.785 1.00 95.06 226 GLY A CA 1
ATOM 1824 C C . GLY A 1 226 ? 13.174 1.954 -12.679 1.00 95.06 226 GLY A C 1
ATOM 1825 O O . GLY A 1 226 ? 14.301 2.359 -12.964 1.00 95.06 226 GLY A O 1
ATOM 1826 N N . ARG A 1 227 ? 12.187 2.803 -12.364 1.00 95.25 227 ARG A N 1
ATOM 1827 C CA . ARG A 1 227 ? 12.376 4.256 -12.217 1.00 95.25 227 ARG A CA 1
ATOM 1828 C C . ARG A 1 227 ? 12.794 4.595 -10.793 1.00 95.25 227 ARG A C 1
ATOM 1830 O O . ARG A 1 227 ? 12.231 4.088 -9.828 1.00 95.25 227 ARG A O 1
ATOM 1837 N N . TYR A 1 228 ? 13.740 5.521 -10.659 1.00 91.38 228 TYR A N 1
ATOM 1838 C CA . TYR A 1 228 ? 14.249 5.951 -9.352 1.00 91.38 228 TYR A CA 1
ATOM 1839 C C . TYR A 1 228 ? 13.211 6.729 -8.529 1.00 91.38 228 TYR A C 1
ATOM 1841 O O . TYR A 1 228 ? 13.276 6.772 -7.300 1.00 91.38 228 TYR A O 1
ATOM 1849 N N . THR A 1 229 ? 12.262 7.384 -9.200 1.00 93.38 229 THR A N 1
ATOM 1850 C CA . THR A 1 229 ? 11.222 8.186 -8.559 1.00 93.38 229 THR A CA 1
ATOM 1851 C C . THR A 1 229 ? 9.897 8.092 -9.303 1.00 93.38 229 THR A C 1
ATOM 1853 O O . THR A 1 229 ? 9.856 8.070 -10.532 1.00 93.38 229 THR A O 1
ATOM 1856 N N . VAL A 1 230 ? 8.794 8.145 -8.550 1.00 94.94 230 VAL A N 1
ATOM 1857 C CA . VAL A 1 230 ? 7.425 8.186 -9.097 1.00 94.94 230 VAL A CA 1
ATOM 1858 C C . VAL A 1 230 ? 7.174 9.407 -9.985 1.00 94.94 230 VAL A C 1
ATOM 1860 O O . VAL A 1 230 ? 6.289 9.384 -10.829 1.00 94.94 230 VAL A O 1
ATOM 1863 N N . ARG A 1 231 ? 7.990 10.463 -9.860 1.00 95.44 231 ARG A N 1
ATOM 1864 C CA . ARG A 1 231 ? 7.891 11.678 -10.686 1.00 95.44 231 ARG A CA 1
ATOM 1865 C C . ARG A 1 231 ? 8.139 11.405 -12.172 1.00 95.44 231 ARG A C 1
ATOM 1867 O O . ARG A 1 231 ? 7.614 12.138 -13.002 1.00 95.44 231 ARG A O 1
ATOM 1874 N N . GLU A 1 232 ? 8.926 10.377 -12.496 1.00 96.06 232 GLU A N 1
ATOM 1875 C CA . GLU A 1 232 ? 9.173 9.923 -13.876 1.00 96.06 232 GLU A CA 1
ATOM 1876 C C . GLU A 1 232 ? 8.009 9.096 -14.441 1.00 96.06 232 GLU A C 1
ATOM 1878 O O . GLU A 1 232 ? 7.984 8.800 -15.631 1.00 96.06 232 GLU A O 1
ATOM 1883 N N . CYS A 1 233 ? 7.044 8.732 -13.593 1.00 97.00 233 CYS A N 1
ATOM 1884 C CA . CYS A 1 233 ? 5.849 7.974 -13.960 1.00 97.00 233 CYS A CA 1
ATOM 1885 C C . CYS A 1 233 ? 4.611 8.872 -14.111 1.00 97.00 233 CYS A C 1
ATOM 1887 O O . CYS A 1 233 ? 3.499 8.372 -14.247 1.00 97.00 233 CYS A O 1
ATOM 1889 N N . CYS A 1 234 ? 4.794 10.194 -14.096 1.00 97.56 234 CYS A N 1
ATOM 1890 C CA . CYS A 1 234 ? 3.736 11.178 -14.295 1.00 97.56 234 CYS A CA 1
ATOM 1891 C C . CYS A 1 234 ? 3.999 11.998 -15.555 1.00 97.56 234 CYS A C 1
ATOM 1893 O O . CYS A 1 234 ? 5.148 12.270 -15.899 1.00 97.56 234 CYS A O 1
ATOM 1895 N N . LEU A 1 235 ? 2.931 12.513 -16.168 1.00 97.81 235 LEU A N 1
ATOM 1896 C CA . LEU A 1 235 ? 3.065 13.525 -17.215 1.00 97.81 235 LEU A CA 1
ATOM 1897 C C . LEU A 1 235 ? 3.595 14.850 -16.634 1.00 97.81 235 LEU A C 1
ATOM 1899 O O . LEU A 1 235 ? 4.656 15.330 -17.028 1.00 97.81 235 LEU A O 1
ATOM 1903 N N . TYR A 1 236 ? 2.884 15.404 -15.644 1.00 97.81 236 TYR A N 1
ATOM 1904 C CA . TYR A 1 236 ? 3.294 16.596 -14.897 1.00 97.81 236 TYR A CA 1
ATOM 1905 C C . TYR A 1 236 ? 3.089 16.377 -13.387 1.00 97.81 236 TYR A C 1
ATOM 1907 O O . TYR A 1 236 ? 2.023 16.685 -12.854 1.00 97.81 236 TYR A O 1
ATOM 1915 N N . PRO A 1 237 ? 4.081 15.824 -12.665 1.00 96.88 237 PRO A N 1
ATOM 1916 C CA . PRO A 1 237 ? 3.895 15.431 -11.270 1.00 96.88 237 PRO A CA 1
ATOM 1917 C C . PRO A 1 237 ? 3.650 16.643 -10.366 1.00 96.88 237 PRO A C 1
ATOM 1919 O O . PRO A 1 237 ? 4.318 17.675 -10.496 1.00 96.88 237 PRO A O 1
ATOM 1922 N N . ARG A 1 238 ? 2.735 16.483 -9.406 1.00 96.50 238 ARG A N 1
ATOM 1923 C CA . ARG A 1 238 ? 2.484 17.435 -8.316 1.00 96.50 238 ARG A CA 1
ATOM 1924 C C . ARG A 1 238 ? 3.198 16.980 -7.056 1.00 96.50 238 ARG A C 1
ATOM 1926 O O . ARG A 1 238 ? 3.105 15.817 -6.678 1.00 96.50 238 ARG A O 1
ATOM 1933 N N . PHE A 1 239 ? 3.903 17.891 -6.402 1.00 94.75 239 PHE A N 1
ATOM 1934 C CA . PHE A 1 239 ? 4.528 17.665 -5.098 1.00 94.75 239 PHE A CA 1
ATOM 1935 C C . PHE A 1 239 ? 4.804 19.010 -4.425 1.00 94.75 239 PHE A C 1
ATOM 1937 O O . PHE A 1 239 ? 4.623 20.069 -5.032 1.00 94.75 239 PHE A O 1
ATOM 1944 N N . MET A 1 240 ? 5.261 18.987 -3.174 1.00 92.06 240 MET A N 1
ATOM 1945 C CA . MET A 1 240 ? 5.575 20.201 -2.425 1.00 92.06 240 MET A CA 1
ATOM 1946 C C . MET A 1 240 ? 6.511 21.133 -3.219 1.00 92.06 240 MET A C 1
ATOM 1948 O O . MET A 1 240 ? 7.626 20.762 -3.576 1.00 92.06 240 MET A O 1
ATOM 1952 N N . GLY A 1 241 ? 6.045 22.350 -3.512 1.00 92.19 241 GLY A N 1
ATOM 1953 C CA . GLY A 1 241 ? 6.798 23.337 -4.294 1.00 92.19 241 GLY A CA 1
ATOM 1954 C C . GLY A 1 241 ? 6.664 23.224 -5.821 1.00 92.19 241 GLY A C 1
ATOM 1955 O O . GLY A 1 241 ? 7.279 24.022 -6.524 1.00 92.19 241 GLY A O 1
ATOM 1956 N N . ARG A 1 242 ? 5.853 22.297 -6.358 1.00 94.00 242 ARG A N 1
ATOM 1957 C CA . ARG A 1 242 ? 5.604 22.163 -7.805 1.00 94.00 242 ARG A CA 1
ATOM 1958 C C . ARG A 1 242 ? 4.118 21.996 -8.142 1.00 94.00 242 ARG A C 1
ATOM 1960 O O . ARG A 1 242 ? 3.514 20.976 -7.820 1.00 94.00 242 ARG A O 1
ATOM 1967 N N . ALA A 1 243 ? 3.575 22.966 -8.882 1.00 95.62 243 ALA A N 1
ATOM 1968 C CA . ALA A 1 243 ? 2.185 22.978 -9.361 1.00 95.62 243 ALA A CA 1
ATOM 1969 C C . ALA A 1 243 ? 2.030 23.423 -10.834 1.00 95.62 243 ALA A C 1
ATOM 1971 O O . ALA A 1 243 ? 0.949 23.840 -11.236 1.00 95.62 243 ALA A O 1
ATOM 1972 N N . THR A 1 244 ? 3.104 23.378 -11.630 1.00 95.19 244 THR A N 1
ATOM 1973 C CA . THR A 1 244 ? 3.105 23.781 -13.048 1.00 95.19 244 THR A CA 1
ATOM 1974 C C . THR A 1 244 ? 4.006 22.874 -13.908 1.00 95.19 244 THR A C 1
ATOM 1976 O O . THR A 1 244 ? 5.023 22.362 -13.405 1.00 95.19 244 THR A O 1
ATOM 1979 N N . PRO A 1 245 ? 3.699 22.707 -15.216 1.00 72.88 245 PRO A N 1
ATOM 1980 C CA . PRO A 1 245 ? 2.359 22.763 -15.825 1.00 72.88 245 PRO A CA 1
ATOM 1981 C C . PRO A 1 245 ? 1.376 21.844 -15.119 1.00 72.88 245 PRO A C 1
ATOM 1983 O O . PRO A 1 245 ? 1.823 20.805 -14.601 1.00 72.88 245 PRO A O 1
#

Radius of gyration: 18.99 Å; chains: 1; bounding box: 50×41×48 Å